Protein AF-A0A7S0BYP2-F1 (afdb_monomer)

Foldseek 3Di:
DPPPQQFAEAQFDDFFDWDFPPDPVSCVVLVNDPPQFAIATQGGQCVFQVPLDDHSKGFQDKPNFGAGSRQWGDPDDPDIDHVVVVRRPDDQQRFIKTWIDDPNDIDIQVDPVRHGTGGGHFDFLAAEDDPAFFDFWWFFFQFWIKGFHHPVNLPDPLQDPVLNVVSVLLRVAGQDADPDPVPVDDDPDPPPPSDHCHLANTWMFGADGHDDPLCPPPDDGNWTWQAKPPHGDRDPVSVVVVLVVLLVVQVVLVVVLDDDDDDDDDDDDDDDDDDDDDDDDDPPPPPPPVDRDFRKMWTDTDPDDIRIDGSVSSVVS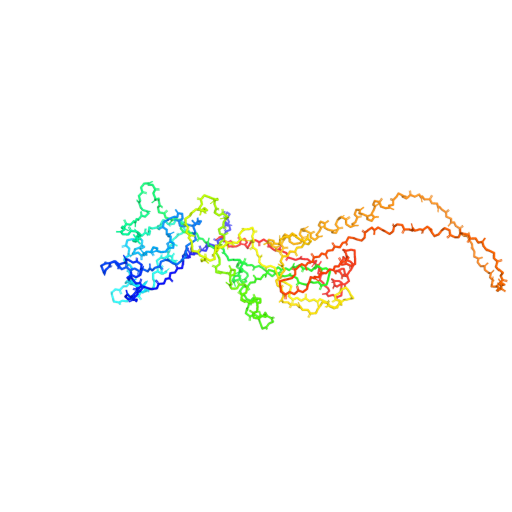LVVVCVVVVPPDSIDGDDRNRSHD

Radius of gyration: 30.42 Å; Cα contacts (8 Å, |Δi|>4): 555; chains: 1; bounding box: 78×58×98 Å

Sequence (341 aa):
EEVGSCTYTLSPSIPYRWHSLENTSLRMAHNVPKGVHGILIVDAASAIVKGALQKGDVLTKIDGTQLADDGQLTLRGQELIQHNYLLRGKQLNEPTVFSVYRDGKHLSNDGPNDPPCVLKDLPYICPRWADVDHQPDYLILGALVLVPMSLNLMSSKHAGKRLVATCKDWCLKWQEEESDETTKNDSNDNSSKKLGWGDKEELVVLTDIFAHELSFSYSRPWRRVVSYNGTSIRSLCHLKDMWLQSCKKSDHDTNAASPATPTTTKIETSQTCTNILDDNNTKTQLKEEQQPIPSFARIELEHDDDIIFEVSRAVAAQRDIMETHQIAKPWRICGKNPKYK

pLDDT: mean 82.29, std 21.87, range [24.8, 98.56]

Structure (mmCIF, N/CA/C/O backbone):
data_AF-A0A7S0BYP2-F1
#
_entry.id   AF-A0A7S0BYP2-F1
#
loop_
_atom_site.group_PDB
_atom_site.id
_atom_site.type_symbol
_atom_site.label_atom_id
_atom_site.label_alt_id
_atom_site.label_comp_id
_atom_site.label_asym_id
_atom_site.label_entity_id
_atom_site.label_seq_id
_atom_site.pdbx_PDB_ins_code
_atom_site.Cartn_x
_atom_site.Cartn_y
_atom_site.Cartn_z
_atom_site.occupancy
_atom_site.B_iso_or_equiv
_atom_site.auth_seq_id
_atom_site.auth_comp_id
_atom_site.auth_asym_id
_atom_site.auth_atom_id
_atom_site.pdbx_PDB_model_num
ATOM 1 N N . GLU A 1 1 ? 23.598 30.282 15.527 1.00 37.81 1 GLU A N 1
ATOM 2 C CA . GLU A 1 1 ? 22.499 29.317 15.705 1.00 37.81 1 GLU A CA 1
ATOM 3 C C . GLU A 1 1 ? 22.362 28.553 14.404 1.00 37.81 1 GLU A C 1
ATOM 5 O O . GLU A 1 1 ? 22.048 29.159 13.386 1.00 37.81 1 GLU A O 1
ATOM 10 N N . GLU A 1 2 ? 22.741 27.274 14.388 1.00 40.56 2 GLU A N 1
ATOM 11 C CA . GLU A 1 2 ? 22.422 26.412 13.250 1.00 40.56 2 GLU A CA 1
ATOM 12 C C . GLU A 1 2 ? 20.901 26.372 13.134 1.00 40.56 2 GLU A C 1
ATOM 14 O O . GLU A 1 2 ? 20.214 25.985 14.080 1.00 40.56 2 GLU A O 1
ATOM 19 N N . VAL A 1 3 ? 20.372 26.809 11.992 1.00 48.09 3 VAL A N 1
ATOM 20 C CA . VAL A 1 3 ? 18.980 26.563 11.627 1.00 48.09 3 VAL A CA 1
ATOM 21 C C . VAL A 1 3 ? 18.873 25.053 11.434 1.00 48.09 3 VAL A C 1
ATOM 23 O O . VAL A 1 3 ? 19.076 24.542 10.334 1.00 48.09 3 VAL A O 1
ATOM 26 N N . GLY A 1 4 ? 18.659 24.325 12.534 1.00 50.66 4 GLY A N 1
ATOM 27 C CA . GLY A 1 4 ? 18.386 22.896 12.508 1.00 50.66 4 GLY A CA 1
ATOM 28 C C . GLY A 1 4 ? 17.263 22.679 11.509 1.00 50.66 4 GLY A C 1
ATOM 29 O O . GLY A 1 4 ? 16.254 23.380 11.575 1.00 50.66 4 GLY A O 1
ATOM 30 N N . SER A 1 5 ? 17.466 21.804 10.521 1.00 55.78 5 SER A N 1
ATOM 31 C CA . SER A 1 5 ? 16.499 21.642 9.440 1.00 55.78 5 SER A CA 1
ATOM 32 C C . SER A 1 5 ? 15.129 21.327 10.042 1.00 55.78 5 SER A C 1
ATOM 34 O O . SER A 1 5 ? 14.938 20.248 10.610 1.00 55.78 5 SER A O 1
ATOM 36 N N . CYS A 1 6 ? 14.197 22.277 9.959 1.00 62.97 6 CYS A N 1
ATOM 37 C CA . CYS A 1 6 ? 12.829 22.088 10.416 1.00 62.97 6 CYS A CA 1
ATOM 38 C C . CYS A 1 6 ? 12.194 21.008 9.540 1.00 62.97 6 CYS A C 1
ATOM 40 O O . CYS A 1 6 ? 11.796 21.269 8.406 1.00 62.97 6 CYS A O 1
ATOM 42 N N . THR A 1 7 ? 12.164 19.781 10.050 1.00 75.56 7 THR A N 1
ATOM 43 C CA . THR A 1 7 ? 11.501 18.647 9.411 1.00 75.56 7 THR A CA 1
ATOM 44 C C . THR A 1 7 ? 10.067 18.596 9.907 1.00 75.56 7 THR A C 1
ATOM 46 O O . THR A 1 7 ? 9.808 18.688 11.108 1.00 75.56 7 THR A O 1
ATOM 49 N N . TYR A 1 8 ? 9.118 18.496 8.980 1.00 79.75 8 TYR A N 1
ATOM 50 C CA . TYR A 1 8 ? 7.718 18.327 9.346 1.00 79.75 8 TYR A CA 1
ATOM 51 C C . TYR A 1 8 ? 7.482 16.867 9.729 1.00 79.75 8 TYR A C 1
ATOM 53 O O . TYR A 1 8 ? 7.797 15.971 8.948 1.00 79.75 8 TYR A O 1
ATOM 61 N N . THR A 1 9 ? 6.941 16.640 10.925 1.00 78.50 9 THR A N 1
ATOM 62 C CA . THR A 1 9 ? 6.560 15.302 11.390 1.00 78.50 9 THR A CA 1
ATOM 63 C C . THR A 1 9 ? 5.095 15.053 11.063 1.00 78.50 9 THR A C 1
ATOM 65 O O . THR A 1 9 ? 4.239 15.866 11.421 1.00 78.50 9 THR A O 1
ATOM 68 N N . LEU A 1 10 ? 4.810 13.943 10.386 1.00 77.62 10 LEU A N 1
ATOM 69 C CA . LEU A 1 10 ? 3.442 13.569 10.029 1.00 77.62 10 LEU A CA 1
ATOM 70 C C . LEU A 1 10 ? 2.627 13.154 11.265 1.00 77.62 10 LEU A C 1
ATOM 72 O O . LEU A 1 10 ? 3.143 12.546 12.204 1.00 77.62 10 LEU A O 1
ATOM 76 N N . SER A 1 11 ? 1.328 13.465 11.250 1.00 82.69 11 SER A N 1
ATOM 77 C CA . SER A 1 11 ? 0.387 12.933 12.240 1.00 82.69 11 SER A CA 1
ATOM 78 C C . SER A 1 11 ? 0.315 11.405 12.142 1.00 82.69 11 SER A C 1
ATOM 80 O O . SER A 1 11 ? 0.380 10.867 11.034 1.00 82.69 11 SER A O 1
ATOM 82 N N . PRO A 1 12 ? 0.129 10.696 13.267 1.00 88.12 12 PRO A N 1
ATOM 83 C CA . PRO A 1 12 ? 0.033 9.246 13.249 1.00 88.12 12 PRO A CA 1
ATOM 84 C C . PRO A 1 12 ? -1.157 8.755 12.417 1.00 88.12 12 PRO A C 1
ATOM 86 O O . PRO A 1 12 ? -2.217 9.385 12.346 1.00 88.12 12 PRO A O 1
ATOM 89 N N . SER A 1 13 ? -0.978 7.579 11.821 1.00 88.25 13 SER A N 1
ATOM 90 C CA . SER A 1 13 ? -2.014 6.905 11.046 1.00 88.25 13 SER A CA 1
ATOM 91 C C . SER A 1 13 ? -2.912 6.048 11.945 1.00 88.25 13 SER A C 1
ATOM 93 O O . SER A 1 13 ? -2.496 5.565 12.998 1.00 88.25 13 SER A O 1
ATOM 95 N N . ILE A 1 14 ? -4.162 5.839 11.524 1.00 92.94 14 ILE A N 1
ATOM 96 C CA . ILE A 1 14 ? -5.104 4.952 12.224 1.00 92.94 14 ILE A CA 1
ATOM 97 C C . ILE A 1 14 ? -4.693 3.501 11.930 1.00 92.94 14 ILE A C 1
ATOM 99 O O . ILE A 1 14 ? -4.738 3.099 10.764 1.00 92.94 14 ILE A O 1
ATOM 103 N N . PRO A 1 15 ? -4.311 2.696 12.938 1.00 93.00 15 PRO A N 1
ATOM 104 C CA . PRO A 1 15 ? -3.693 1.395 12.704 1.00 93.00 15 PRO A CA 1
ATOM 105 C C . PRO A 1 15 ? -4.718 0.257 12.636 1.00 93.00 15 PRO A C 1
ATOM 107 O O . PRO A 1 15 ? -4.404 -0.873 12.993 1.00 93.00 15 PRO A O 1
ATOM 110 N N . TYR A 1 16 ? -5.961 0.536 12.246 1.00 94.56 16 TYR A N 1
ATOM 111 C CA . TYR A 1 16 ? -7.013 -0.472 12.155 1.00 94.56 16 TYR A CA 1
ATOM 112 C C . TYR A 1 16 ? -8.119 -0.075 11.179 1.00 94.56 16 TYR A C 1
ATOM 114 O O . TYR A 1 16 ? -8.271 1.084 10.792 1.00 94.56 16 TYR A O 1
ATOM 122 N N . ARG A 1 17 ? -8.916 -1.070 10.793 1.00 94.69 17 ARG A N 1
ATOM 123 C CA . ARG A 1 17 ? -10.203 -0.904 10.119 1.00 94.69 17 ARG A CA 1
ATOM 124 C C . ARG A 1 17 ? -11.299 -1.452 11.004 1.00 94.69 17 ARG A C 1
ATOM 126 O O . ARG A 1 17 ? -11.095 -2.417 11.739 1.00 94.69 17 ARG A O 1
ATOM 133 N N . TRP A 1 18 ? -12.467 -0.847 10.894 1.00 97.25 18 TRP A N 1
ATOM 134 C CA . TRP A 1 18 ? -13.580 -1.139 11.773 1.00 97.25 18 TRP A CA 1
ATOM 135 C C . TRP A 1 18 ? -14.904 -1.167 11.016 1.00 97.25 18 TRP A C 1
ATOM 137 O O . TRP A 1 18 ? -14.998 -0.708 9.875 1.00 97.25 18 TRP A O 1
ATOM 147 N N . HIS A 1 19 ? -15.914 -1.723 11.671 1.00 97.38 19 HIS A N 1
ATOM 148 C CA . HIS A 1 19 ? -17.301 -1.743 11.232 1.00 97.38 19 HIS A CA 1
ATOM 149 C C . HIS A 1 19 ? -18.199 -1.286 12.388 1.00 97.38 19 HIS A C 1
ATOM 151 O O . HIS A 1 19 ? -17.912 -1.593 13.549 1.00 97.38 19 HIS A 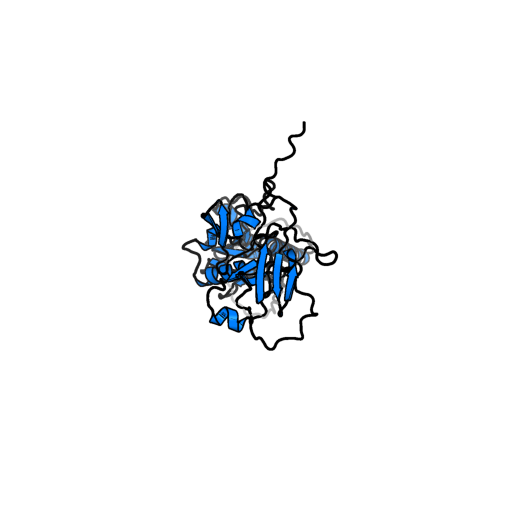O 1
ATOM 157 N N . SER A 1 20 ? -19.282 -0.563 12.091 1.00 97.75 20 SER A N 1
ATOM 158 C CA . SER A 1 20 ? -20.260 -0.196 13.120 1.00 97.75 20 SER A CA 1
ATOM 159 C C . SER A 1 20 ? -20.978 -1.435 13.664 1.00 97.75 20 SER A C 1
ATOM 161 O O . SER A 1 20 ? -21.191 -2.422 12.955 1.00 97.75 20 SER A O 1
ATOM 163 N N . LEU A 1 21 ? -21.362 -1.394 14.934 1.00 97.00 21 LEU A N 1
ATOM 164 C CA . LEU A 1 21 ? -22.075 -2.464 15.630 1.00 97.00 21 LEU A CA 1
ATOM 165 C C . LEU A 1 21 ? -23.535 -2.109 15.929 1.00 97.00 21 LEU A C 1
ATOM 167 O O . LEU A 1 21 ? -24.142 -2.700 16.810 1.00 97.00 21 LEU A O 1
ATOM 171 N N . GLU A 1 22 ? -24.151 -1.201 15.172 1.00 96.12 22 GLU A N 1
ATOM 172 C CA . GLU A 1 22 ? -25.566 -0.830 15.358 1.00 96.12 22 GLU A CA 1
ATOM 173 C C . GLU A 1 22 ? -26.534 -1.977 15.006 1.00 96.12 22 GLU A C 1
ATOM 175 O O . GLU A 1 22 ? -27.657 -2.063 15.510 1.00 96.12 22 GLU A O 1
ATOM 180 N N . ASN A 1 23 ? -26.103 -2.904 14.143 1.00 97.19 23 ASN A N 1
ATOM 181 C CA . ASN A 1 23 ? -26.911 -4.052 13.755 1.00 97.19 23 ASN A CA 1
ATOM 182 C C . ASN A 1 23 ? -26.979 -5.089 14.890 1.00 97.19 23 ASN A C 1
ATOM 184 O O . ASN A 1 23 ? -25.987 -5.722 15.251 1.00 97.19 23 ASN A O 1
ATOM 188 N N . THR A 1 24 ? -28.186 -5.327 15.409 1.00 95.62 24 THR A N 1
ATOM 189 C CA . THR A 1 24 ? -28.407 -6.252 16.532 1.00 95.62 24 THR A CA 1
ATOM 190 C C . THR A 1 24 ? -27.970 -7.688 16.223 1.00 95.62 24 THR A C 1
ATOM 192 O O . THR A 1 24 ? -27.388 -8.342 17.087 1.00 95.62 24 THR A O 1
ATOM 195 N N . SER A 1 25 ? -28.205 -8.180 15.003 1.00 97.00 25 SER A N 1
ATOM 196 C CA . SER A 1 25 ? -27.800 -9.530 14.592 1.00 97.00 25 SER A CA 1
ATOM 197 C C . SER A 1 25 ? -26.281 -9.666 14.497 1.00 97.00 25 SER A C 1
ATOM 199 O O . SER A 1 25 ? -25.744 -10.676 14.943 1.00 97.00 25 SER A O 1
ATOM 201 N N . LEU A 1 26 ? -25.580 -8.643 13.995 1.00 95.44 26 LEU A N 1
ATOM 202 C CA . LEU A 1 26 ? -24.115 -8.609 13.960 1.00 95.44 26 LEU A CA 1
ATOM 203 C C . LEU A 1 26 ? -23.539 -8.668 15.379 1.00 95.44 26 LEU A C 1
ATOM 205 O O . LEU A 1 26 ? -22.665 -9.485 15.656 1.00 95.44 26 LEU A O 1
ATOM 209 N N . ARG A 1 27 ? -24.086 -7.875 16.309 1.00 95.81 27 ARG A N 1
ATOM 210 C CA . ARG A 1 27 ? -23.679 -7.932 17.722 1.00 95.81 27 ARG A CA 1
ATOM 211 C C . ARG A 1 27 ? -23.862 -9.328 18.318 1.00 95.81 27 ARG A C 1
ATOM 213 O O . ARG A 1 27 ? -22.976 -9.810 19.014 1.00 95.81 27 ARG A O 1
ATOM 220 N N . MET A 1 28 ? -25.004 -9.970 18.053 1.00 94.81 28 MET A N 1
ATOM 221 C CA . MET A 1 28 ? -25.276 -11.333 18.525 1.00 94.81 28 MET A CA 1
ATOM 222 C C . MET A 1 28 ? -24.295 -12.345 17.926 1.00 94.81 28 MET A C 1
ATOM 224 O O . MET A 1 28 ? -23.778 -13.177 18.662 1.00 94.81 28 MET A O 1
ATOM 228 N N . ALA A 1 29 ? -23.994 -12.244 16.628 1.00 95.06 29 ALA A N 1
ATOM 229 C CA . ALA A 1 29 ? -23.038 -13.121 15.952 1.00 95.06 29 ALA A CA 1
ATOM 230 C C . ALA A 1 29 ? -21.616 -13.011 16.532 1.00 95.06 29 ALA A C 1
ATOM 232 O O . ALA A 1 29 ? -20.892 -14.001 16.572 1.00 95.06 29 ALA A O 1
ATOM 233 N N . HIS A 1 30 ? -21.243 -11.830 17.032 1.00 93.81 30 HIS A N 1
ATOM 234 C CA . HIS A 1 30 ? -19.975 -11.581 17.724 1.00 93.81 30 HIS A CA 1
ATOM 235 C C . HIS A 1 30 ? -20.063 -11.726 19.257 1.00 93.81 30 HIS A C 1
ATOM 237 O O . HIS A 1 30 ? -19.140 -11.332 19.963 1.00 93.81 30 HIS A O 1
ATOM 243 N N . ASN A 1 31 ? -21.155 -12.289 19.793 1.00 95.31 31 ASN A N 1
ATOM 244 C CA . ASN A 1 31 ? -21.375 -12.500 21.230 1.00 95.31 31 ASN A CA 1
ATOM 245 C C . ASN A 1 31 ? -21.232 -11.228 22.092 1.00 95.31 31 ASN A C 1
ATOM 247 O O . ASN A 1 31 ? -20.803 -11.296 23.242 1.00 95.31 31 ASN A O 1
ATOM 251 N N . VAL A 1 32 ? -21.605 -10.061 21.557 1.00 96.50 32 VAL A N 1
ATOM 252 C CA . VAL A 1 32 ? -21.477 -8.767 22.245 1.00 96.50 32 VAL A CA 1
ATOM 253 C C . VAL A 1 32 ? -22.722 -8.496 23.113 1.00 96.50 32 VAL A C 1
ATOM 255 O O . VAL A 1 32 ? -23.816 -8.266 22.572 1.00 96.50 32 VAL A O 1
ATOM 258 N N . PRO A 1 33 ? -22.616 -8.473 24.459 1.00 95.88 33 PRO A N 1
ATOM 259 C CA . PRO A 1 33 ? -23.756 -8.251 25.353 1.00 95.88 33 PRO A CA 1
ATOM 260 C C . PRO A 1 33 ? -24.366 -6.863 25.168 1.00 95.88 33 PRO A C 1
ATOM 262 O O . PRO A 1 33 ? -23.644 -5.921 24.870 1.00 95.88 33 PRO A O 1
ATOM 265 N N . LYS A 1 34 ? -25.674 -6.685 25.404 1.00 93.56 34 LYS A N 1
ATOM 266 C CA . LYS A 1 34 ? -26.382 -5.400 25.181 1.00 93.56 34 LYS A CA 1
ATOM 267 C C . LYS A 1 34 ? -25.771 -4.178 25.887 1.00 93.56 34 LYS A C 1
ATOM 269 O O . LYS A 1 34 ? -25.971 -3.077 25.405 1.00 93.56 34 LYS A O 1
ATOM 274 N N . GLY A 1 35 ? -25.070 -4.369 27.007 1.00 95.44 35 GLY A N 1
ATOM 275 C CA . GLY A 1 35 ? -24.426 -3.283 27.759 1.00 95.44 35 GLY A CA 1
ATOM 276 C C . GLY A 1 35 ? -23.012 -2.918 27.293 1.00 95.44 35 GLY A C 1
ATOM 277 O O . GLY A 1 35 ? -22.419 -2.000 27.847 1.00 95.44 35 GLY A O 1
ATOM 278 N N . VAL A 1 36 ? -22.454 -3.642 26.319 1.00 97.44 36 VAL A N 1
ATOM 279 C CA . VAL A 1 36 ? -21.138 -3.351 25.737 1.00 97.44 36 VAL A CA 1
ATOM 280 C C . VAL A 1 36 ? -21.342 -2.568 24.446 1.00 97.44 36 VAL A C 1
ATOM 282 O O . VAL A 1 36 ? -21.987 -3.067 23.523 1.00 97.44 36 VAL A O 1
ATOM 285 N N . HIS A 1 37 ? -20.775 -1.366 24.386 1.00 97.75 37 HIS A N 1
ATOM 286 C CA . HIS A 1 37 ? -20.845 -0.493 23.218 1.00 97.75 37 HIS A CA 1
ATOM 287 C C . HIS A 1 37 ? -19.462 -0.206 22.650 1.00 97.75 37 HIS A C 1
ATOM 289 O O . HIS A 1 37 ? -18.480 -0.129 23.399 1.00 97.75 37 HIS A O 1
ATOM 295 N N . GLY A 1 38 ? -19.402 -0.052 21.332 1.00 98.19 38 GLY A N 1
ATOM 296 C CA . GLY A 1 38 ? -18.170 0.231 20.611 1.00 98.19 38 GLY A CA 1
ATOM 297 C C . GLY A 1 38 ? -18.198 -0.266 19.173 1.00 98.19 38 GLY A C 1
ATOM 298 O O . GLY A 1 38 ? -19.231 -0.668 18.650 1.00 98.19 38 GLY A O 1
ATOM 299 N N . ILE A 1 39 ? -17.037 -0.272 18.529 1.00 98.56 39 ILE A N 1
ATOM 300 C CA . ILE A 1 39 ? -16.899 -0.640 17.113 1.00 98.56 39 ILE A CA 1
ATOM 301 C C . ILE A 1 39 ? -16.213 -1.994 16.953 1.00 98.56 39 ILE A C 1
ATOM 303 O O . ILE A 1 39 ? -15.318 -2.332 17.724 1.00 98.56 39 ILE A O 1
ATOM 307 N N . LEU A 1 40 ? -16.597 -2.761 15.934 1.00 98.38 40 LEU A N 1
ATOM 308 C CA . LEU A 1 40 ? -15.968 -4.045 15.626 1.00 98.38 40 LEU A CA 1
ATOM 309 C C . LEU A 1 40 ? -14.665 -3.820 14.863 1.00 98.38 40 LEU A C 1
ATOM 311 O O . LEU A 1 40 ? -14.682 -3.210 13.794 1.00 98.38 40 LEU A O 1
ATOM 315 N N . ILE A 1 41 ? -13.557 -4.363 15.352 1.00 97.88 41 ILE A N 1
ATOM 316 C CA . ILE A 1 41 ? -12.279 -4.367 14.643 1.00 97.88 41 ILE A CA 1
ATOM 317 C C . ILE A 1 41 ? -12.297 -5.457 13.571 1.00 97.88 41 ILE A C 1
ATOM 319 O O . ILE A 1 41 ? -12.471 -6.642 13.849 1.00 97.88 41 ILE A O 1
ATOM 323 N N . VAL A 1 42 ? -12.101 -5.047 12.320 1.00 95.06 42 VAL A N 1
ATOM 324 C CA . VAL A 1 42 ? -12.102 -5.937 11.148 1.00 95.06 42 VAL A CA 1
ATOM 325 C C . VAL A 1 42 ? -10.680 -6.319 10.743 1.00 95.06 42 VAL A C 1
ATOM 327 O O . VAL A 1 42 ? -10.452 -7.408 10.220 1.00 95.06 42 VAL A O 1
ATOM 330 N N . ASP A 1 43 ? -9.730 -5.413 10.956 1.00 91.75 43 ASP A N 1
ATOM 331 C CA . ASP A 1 43 ? -8.326 -5.566 10.578 1.00 91.75 43 ASP A CA 1
ATOM 332 C C . ASP A 1 43 ? -7.480 -4.606 11.431 1.00 91.75 43 ASP A C 1
ATOM 334 O O . ASP A 1 43 ? -7.951 -3.511 11.746 1.00 91.75 43 ASP A O 1
ATOM 338 N N . ALA A 1 44 ? -6.252 -4.971 11.789 1.00 91.56 44 ALA A N 1
ATOM 339 C CA . ALA A 1 44 ? -5.360 -4.140 12.598 1.00 91.56 44 ALA A CA 1
ATOM 340 C C . ALA A 1 44 ? -3.905 -4.297 12.143 1.00 91.56 44 ALA A C 1
ATOM 342 O O . ALA A 1 44 ? -3.479 -5.389 11.793 1.00 91.56 44 ALA A O 1
ATOM 343 N N . ALA A 1 45 ? -3.149 -3.199 12.149 1.00 90.38 45 ALA A N 1
ATOM 344 C CA . ALA A 1 45 ? -1.732 -3.175 11.816 1.00 90.38 45 ALA A CA 1
ATOM 345 C C . ALA A 1 45 ? -0.918 -3.642 13.030 1.00 90.38 45 ALA A C 1
ATOM 347 O O . ALA A 1 45 ? -0.548 -2.841 13.899 1.00 90.38 45 ALA A O 1
ATOM 348 N N . SER A 1 46 ? -0.630 -4.940 13.089 1.00 86.75 46 SER A N 1
ATOM 349 C CA . SER A 1 46 ? -0.028 -5.617 14.245 1.00 86.75 46 SER A CA 1
ATOM 350 C C . SER A 1 46 ? 1.321 -5.017 14.638 1.00 86.75 46 SER A C 1
ATOM 352 O O . SER A 1 46 ? 1.620 -4.902 15.825 1.00 86.75 46 SER A O 1
ATOM 354 N N . ALA A 1 47 ? 2.097 -4.530 13.663 1.00 84.00 47 ALA A N 1
ATOM 355 C CA . ALA A 1 47 ? 3.373 -3.847 13.893 1.00 84.00 47 ALA A CA 1
ATOM 356 C C . ALA A 1 47 ? 3.255 -2.592 14.788 1.00 84.00 47 ALA A C 1
ATOM 358 O O . ALA A 1 47 ? 4.218 -2.214 15.461 1.00 84.00 47 ALA A O 1
ATOM 359 N N . ILE A 1 48 ? 2.082 -1.947 14.809 1.00 88.69 48 ILE A N 1
ATOM 360 C CA . ILE A 1 48 ? 1.810 -0.757 15.626 1.00 88.69 48 ILE A CA 1
ATOM 361 C C . ILE A 1 48 ? 1.103 -1.134 16.922 1.00 88.69 48 ILE A C 1
ATOM 363 O O . ILE A 1 48 ? 1.530 -0.717 17.998 1.00 88.69 48 ILE A O 1
ATOM 367 N N . VAL A 1 49 ? 0.029 -1.921 16.827 1.00 90.12 49 VAL A N 1
ATOM 368 C CA . VAL A 1 49 ? -0.829 -2.210 17.986 1.00 90.12 49 VAL A CA 1
ATOM 369 C C . VAL A 1 49 ? -0.287 -3.331 18.870 1.00 90.12 49 VAL A C 1
ATOM 371 O O . VAL A 1 49 ? -0.727 -3.458 20.004 1.00 90.12 49 VAL A O 1
ATOM 374 N N . LYS A 1 50 ? 0.660 -4.145 18.381 1.00 86.56 50 LYS A N 1
ATOM 375 C CA . LYS A 1 50 ? 1.354 -5.209 19.131 1.00 86.56 50 LYS A CA 1
ATOM 376 C C . LYS A 1 50 ? 0.420 -6.103 19.966 1.00 86.56 50 LYS A C 1
ATOM 378 O O . LYS A 1 50 ? 0.721 -6.431 21.106 1.00 86.56 50 LYS A O 1
ATOM 383 N N . GLY A 1 51 ? -0.733 -6.471 19.404 1.00 86.50 51 GLY A N 1
ATOM 384 C CA . GLY A 1 51 ? -1.735 -7.324 20.058 1.00 86.50 51 GLY A CA 1
ATOM 385 C C . GLY A 1 51 ? -2.796 -6.594 20.895 1.00 86.50 51 GLY A C 1
ATOM 386 O O . GLY A 1 51 ? -3.799 -7.222 21.251 1.00 86.50 51 GLY A O 1
ATOM 387 N N . ALA A 1 52 ? -2.642 -5.285 21.136 1.00 92.88 52 ALA A N 1
ATOM 388 C CA . ALA A 1 52 ? -3.643 -4.467 21.829 1.00 92.88 52 ALA A CA 1
ATOM 389 C C . ALA A 1 52 ? -4.990 -4.434 21.088 1.00 92.88 52 ALA A C 1
ATOM 391 O O . ALA A 1 52 ? -6.037 -4.397 21.726 1.00 92.88 52 ALA A O 1
ATOM 392 N N . LEU A 1 53 ? -4.964 -4.505 19.752 1.00 94.94 53 LEU A N 1
ATOM 393 C CA . LEU A 1 53 ? -6.142 -4.680 18.899 1.00 94.94 53 LEU A CA 1
ATOM 394 C C . LEU A 1 53 ? -5.976 -5.926 18.029 1.00 94.94 53 LEU A C 1
ATOM 396 O O . LEU A 1 53 ? -4.900 -6.159 17.476 1.00 94.94 53 LEU A O 1
ATOM 400 N N . GLN A 1 54 ? -7.050 -6.697 17.888 1.00 93.31 54 GLN A N 1
ATOM 401 C CA . GLN A 1 54 ? -7.134 -7.895 17.058 1.00 93.31 54 GLN A CA 1
ATOM 402 C C . GLN A 1 54 ? -8.462 -7.920 16.292 1.00 93.31 54 GLN A C 1
ATOM 404 O O . GLN A 1 54 ? -9.459 -7.327 16.709 1.00 93.31 54 GLN A O 1
ATOM 409 N N . LYS A 1 55 ? -8.484 -8.608 15.145 1.00 93.81 55 LYS A N 1
ATOM 410 C CA . LYS A 1 55 ? -9.720 -8.842 14.386 1.00 93.81 55 LYS A CA 1
ATOM 411 C C . LYS A 1 55 ? -10.744 -9.546 15.282 1.00 93.81 55 LYS A C 1
ATOM 413 O O . LYS A 1 55 ? -10.432 -10.561 15.892 1.00 93.81 55 LYS A O 1
ATOM 418 N N . GLY A 1 56 ? -11.972 -9.037 15.298 1.00 95.69 56 GLY A N 1
ATOM 419 C CA . GLY A 1 56 ? -13.067 -9.559 16.116 1.00 95.69 56 GLY A CA 1
ATOM 420 C C . GLY A 1 56 ? -13.255 -8.837 17.450 1.00 95.69 56 GLY A C 1
ATOM 421 O O . GLY A 1 56 ? -14.321 -8.977 18.045 1.00 95.69 56 GLY A O 1
ATOM 422 N N . ASP A 1 57 ? -12.287 -8.028 17.887 1.00 97.69 57 ASP A N 1
ATOM 423 C CA . ASP A 1 57 ? -12.442 -7.196 19.079 1.00 97.69 57 ASP A CA 1
ATOM 424 C C . ASP A 1 57 ? -13.569 -6.186 18.920 1.00 97.69 57 ASP A C 1
ATOM 426 O O . ASP A 1 57 ? -13.752 -5.603 17.850 1.00 97.69 57 ASP A O 1
ATOM 430 N N . VAL A 1 58 ? -14.247 -5.876 20.023 1.00 98.44 58 VAL A N 1
ATOM 431 C CA . VAL A 1 58 ? -15.049 -4.654 20.110 1.00 98.44 58 VAL A CA 1
ATOM 432 C C . VAL A 1 58 ? -14.223 -3.581 20.797 1.00 98.44 58 VAL A C 1
ATOM 434 O O . VAL A 1 58 ? -13.988 -3.661 22.000 1.00 98.44 58 VAL A O 1
ATOM 437 N N . LEU A 1 59 ? -13.789 -2.562 20.059 1.00 98.56 59 LEU A N 1
ATOM 438 C CA . LEU A 1 59 ? -13.116 -1.404 20.633 1.00 98.56 59 LEU A CA 1
ATOM 439 C C . LEU A 1 59 ? -14.138 -0.520 21.347 1.00 98.56 59 LEU A C 1
ATOM 441 O O . LEU A 1 59 ? -14.978 0.119 20.716 1.00 98.56 59 LEU A O 1
ATOM 445 N N . THR A 1 60 ? -14.050 -0.503 22.675 1.00 98.38 60 THR A N 1
ATOM 446 C CA . THR A 1 60 ? -15.007 0.178 23.557 1.00 98.38 60 THR A CA 1
ATOM 447 C C . THR A 1 60 ? -14.527 1.564 23.972 1.00 98.38 60 THR A C 1
ATOM 449 O O . THR A 1 60 ? -15.344 2.474 24.102 1.00 98.38 60 THR A O 1
ATOM 452 N N . LYS A 1 61 ? -13.214 1.750 24.174 1.00 98.38 61 LYS A N 1
ATOM 453 C CA . LYS A 1 61 ? -12.637 3.035 24.589 1.00 98.38 61 LYS A CA 1
ATOM 454 C C . LYS A 1 61 ? -11.296 3.317 23.934 1.00 98.38 61 LYS A C 1
ATOM 456 O O . LYS A 1 61 ? -10.514 2.397 23.698 1.00 98.38 61 LYS A O 1
ATOM 461 N N . ILE A 1 62 ? -11.019 4.602 23.738 1.00 97.81 62 ILE A N 1
ATOM 462 C CA . ILE A 1 62 ? -9.700 5.132 23.380 1.00 97.81 62 ILE A CA 1
ATOM 463 C C . ILE A 1 62 ? -9.337 6.180 24.432 1.00 97.81 62 ILE A C 1
ATOM 465 O O . ILE A 1 62 ? -10.100 7.122 24.643 1.00 97.81 62 ILE A O 1
ATOM 469 N N . ASP A 1 63 ? -8.217 5.989 25.129 1.00 96.50 63 ASP A N 1
ATOM 470 C CA . ASP A 1 63 ? -7.745 6.851 26.224 1.00 96.50 63 ASP A CA 1
ATOM 471 C C . ASP A 1 63 ? -8.838 7.151 27.263 1.00 96.50 63 ASP A C 1
ATOM 473 O O . ASP A 1 63 ? -9.067 8.288 27.673 1.00 96.50 63 ASP A O 1
ATOM 477 N N . GLY A 1 64 ? -9.594 6.114 27.635 1.00 96.19 64 GLY A N 1
ATOM 478 C CA . GLY A 1 64 ? -10.712 6.213 28.577 1.00 96.19 64 GLY A CA 1
ATOM 479 C C . GLY A 1 64 ? -12.002 6.821 28.007 1.00 96.19 64 GLY A C 1
ATOM 480 O O . GLY A 1 64 ? -13.047 6.706 28.651 1.00 96.19 64 GLY A O 1
ATOM 481 N N . THR A 1 65 ? -11.978 7.391 26.800 1.00 97.44 65 THR A N 1
ATOM 482 C CA . THR A 1 65 ? -13.164 7.949 26.132 1.00 97.44 65 THR A CA 1
ATOM 483 C C . THR A 1 65 ? -14.003 6.833 25.522 1.00 97.44 65 THR A C 1
ATOM 485 O O . THR A 1 65 ? -13.519 6.081 24.678 1.00 97.44 65 THR A O 1
ATOM 488 N N . GLN A 1 66 ? -15.263 6.726 25.950 1.00 97.75 66 GLN A N 1
ATOM 489 C CA . GLN A 1 66 ? -16.205 5.710 25.476 1.00 97.75 66 GLN A CA 1
ATOM 490 C C . GLN A 1 66 ? -16.626 5.956 24.025 1.00 97.75 66 GLN A C 1
ATOM 492 O O . GLN A 1 66 ? -16.962 7.080 23.653 1.00 97.75 66 GLN A O 1
ATOM 497 N N . LEU A 1 67 ? -16.652 4.881 23.239 1.00 98.12 67 LEU A N 1
ATOM 498 C CA . LEU A 1 67 ? -17.167 4.870 21.876 1.00 98.12 67 LEU A CA 1
ATOM 499 C C . LEU A 1 67 ? -18.614 4.367 21.845 1.00 98.12 67 LEU A C 1
ATOM 501 O O . LEU A 1 67 ? -18.969 3.431 22.570 1.00 98.12 67 LEU A O 1
ATOM 505 N N . ALA A 1 68 ? -19.428 4.978 20.986 1.00 98.00 68 ALA A N 1
ATOM 506 C CA . ALA A 1 68 ? -20.731 4.455 20.588 1.00 98.00 68 ALA A CA 1
ATOM 507 C C . ALA A 1 68 ? -20.597 3.362 19.508 1.00 98.00 68 ALA A C 1
ATOM 509 O O . ALA A 1 68 ? -19.522 3.155 18.939 1.00 98.00 68 ALA A O 1
ATOM 510 N N . ASP A 1 69 ? -21.705 2.680 19.204 1.00 98.12 69 ASP A N 1
ATOM 511 C CA . ASP A 1 69 ? -21.734 1.558 18.252 1.00 98.12 69 ASP A CA 1
ATOM 512 C C . ASP A 1 69 ? -21.458 1.978 16.794 1.00 98.12 69 ASP A C 1
ATOM 514 O O . ASP A 1 69 ? -21.035 1.164 15.974 1.00 98.12 69 ASP A O 1
ATOM 518 N N . ASP A 1 70 ? -21.637 3.255 16.466 1.00 97.69 70 ASP A N 1
ATOM 519 C CA . ASP A 1 70 ? -21.297 3.863 15.175 1.00 97.69 70 ASP A CA 1
ATOM 520 C C . ASP A 1 70 ? -19.918 4.556 15.178 1.00 97.69 70 ASP A C 1
ATOM 522 O O . ASP A 1 70 ? -19.534 5.211 14.206 1.00 97.69 70 ASP A O 1
ATOM 526 N N . GLY A 1 71 ? -19.170 4.430 16.280 1.00 97.62 71 GLY A N 1
ATOM 527 C CA . GLY A 1 71 ? -17.857 5.037 16.459 1.00 97.62 71 GLY A CA 1
ATOM 528 C C . GLY A 1 71 ? -17.879 6.528 16.794 1.00 97.62 71 GLY A C 1
ATOM 529 O O . GLY A 1 71 ? -16.813 7.152 16.771 1.00 97.62 71 GLY A O 1
ATOM 530 N N . GLN A 1 72 ? -19.039 7.119 17.091 1.00 98.12 72 GLN A N 1
ATOM 531 C CA . GLN A 1 72 ? -19.112 8.501 17.558 1.00 98.12 72 GLN A CA 1
ATOM 532 C C . GLN A 1 72 ? -18.777 8.634 19.046 1.00 98.12 72 GLN A C 1
ATOM 534 O O . GLN A 1 72 ? -18.931 7.706 19.843 1.00 98.12 72 GLN A O 1
ATOM 539 N N . LEU A 1 73 ? -18.323 9.830 19.411 1.00 96.62 73 LEU A N 1
ATOM 540 C CA . LEU A 1 73 ? -18.113 10.284 20.783 1.00 96.62 73 LEU A CA 1
ATOM 541 C C . LEU A 1 73 ? -18.472 11.765 20.908 1.00 96.62 73 LEU A C 1
ATOM 543 O O . LEU A 1 73 ? -18.515 12.490 19.912 1.00 96.62 73 LEU A O 1
ATOM 547 N N . THR A 1 74 ? -18.701 12.231 22.132 1.00 96.25 74 THR A N 1
ATOM 548 C CA . THR A 1 74 ? -19.008 13.641 22.398 1.00 96.25 74 THR A CA 1
ATOM 549 C C . THR A 1 74 ? -17.762 14.507 22.260 1.00 96.25 74 THR A C 1
ATOM 551 O O . THR A 1 74 ? -16.810 14.350 23.020 1.00 96.25 74 THR A O 1
ATOM 554 N N . LEU A 1 75 ? -17.783 15.461 21.326 1.00 94.12 75 LEU A N 1
ATOM 555 C CA . LEU A 1 75 ? -16.741 16.478 21.193 1.00 94.12 75 LEU A CA 1
ATOM 556 C C . LEU A 1 75 ? -16.917 17.575 22.252 1.00 94.12 75 LEU A C 1
ATOM 558 O O . LEU A 1 75 ? -15.984 17.901 22.981 1.00 94.12 75 LEU A O 1
ATOM 562 N N . ARG A 1 76 ? -18.123 18.155 22.325 1.00 94.25 76 ARG A N 1
ATOM 563 C CA . ARG A 1 76 ? -18.513 19.185 23.303 1.00 94.25 76 ARG A CA 1
ATOM 564 C C . ARG A 1 76 ? -20.033 19.305 23.388 1.00 94.25 76 ARG A C 1
ATOM 566 O O . ARG A 1 76 ? -20.708 19.314 22.365 1.00 94.25 76 ARG A O 1
ATOM 573 N N . GLY A 1 77 ? -20.584 19.461 24.592 1.00 94.44 77 GLY A N 1
ATOM 574 C CA . GLY A 1 77 ? -22.035 19.596 24.778 1.00 94.44 77 GLY A CA 1
ATOM 575 C C . GLY A 1 77 ? -22.807 18.432 24.143 1.00 94.44 77 GLY A C 1
ATOM 576 O O . GLY A 1 77 ? -22.683 17.300 24.597 1.00 94.44 77 GLY A O 1
ATOM 577 N N . GLN A 1 78 ? -23.586 18.723 23.096 1.00 94.62 78 GLN A N 1
ATOM 578 C CA . GLN A 1 78 ? -24.338 17.738 22.301 1.00 94.62 78 GLN A CA 1
ATOM 579 C C . GLN A 1 78 ? -23.703 17.443 20.926 1.00 94.62 78 GLN A C 1
ATOM 581 O O . GLN A 1 78 ? -24.265 16.684 20.142 1.00 94.62 78 GLN A O 1
ATOM 586 N N . GLU A 1 79 ? -22.561 18.055 20.602 1.00 97.19 79 GLU A N 1
ATOM 587 C CA . GLU A 1 79 ? -21.859 17.838 19.336 1.00 97.19 79 GLU A CA 1
ATOM 588 C C . GLU A 1 79 ? -21.085 16.516 19.381 1.00 97.19 79 GLU A C 1
ATOM 590 O O . GLU A 1 79 ? -20.276 16.290 20.287 1.00 97.19 79 GLU A O 1
ATOM 595 N N . LEU A 1 80 ? -21.330 15.658 18.390 1.00 97.38 80 LEU A N 1
ATOM 596 C CA . LEU A 1 80 ? -20.672 14.365 18.227 1.00 97.38 80 LEU A CA 1
ATOM 597 C C . LEU A 1 80 ? -19.622 14.426 17.114 1.00 97.38 80 LEU A C 1
ATOM 599 O O . LEU A 1 80 ? -19.776 15.147 16.128 1.00 97.38 80 LEU A O 1
ATOM 603 N N . ILE A 1 81 ? -18.557 13.644 17.262 1.00 97.62 81 ILE A N 1
ATOM 604 C CA . ILE A 1 81 ? -17.493 13.499 16.267 1.00 97.62 81 ILE A CA 1
ATOM 605 C C . ILE A 1 81 ? -17.065 12.036 16.155 1.00 97.62 81 ILE A C 1
ATOM 607 O O . ILE A 1 81 ? -17.194 11.254 17.093 1.00 97.62 81 ILE A O 1
ATOM 611 N N . GLN A 1 82 ? -16.529 11.663 14.996 1.00 97.75 82 GLN A N 1
ATOM 612 C CA . GLN A 1 82 ? -15.958 10.338 14.769 1.00 97.75 82 GLN A CA 1
ATOM 613 C C . GLN A 1 82 ? -14.664 10.139 15.572 1.00 97.75 82 GLN A C 1
ATOM 615 O O . GLN A 1 82 ? -13.769 10.988 15.535 1.00 97.75 82 GLN A O 1
ATOM 620 N N . HIS A 1 83 ? -14.529 8.986 16.233 1.00 97.00 83 HIS A N 1
ATOM 621 C CA . HIS A 1 83 ? -13.407 8.637 17.120 1.00 97.00 83 HIS A CA 1
ATOM 622 C C . HIS A 1 83 ? -12.013 8.773 16.503 1.00 97.00 83 HIS A C 1
ATOM 624 O O . HIS A 1 83 ? -11.047 9.022 17.222 1.00 97.00 83 HIS A O 1
ATOM 630 N N . ASN A 1 84 ? -11.901 8.680 15.174 1.00 95.12 84 ASN A N 1
ATOM 631 C CA . ASN A 1 84 ? -10.674 8.964 14.425 1.00 95.12 84 ASN A CA 1
ATOM 632 C C . ASN A 1 84 ? -10.034 10.309 14.813 1.00 95.12 84 ASN A C 1
ATOM 634 O O . ASN A 1 84 ? -8.820 10.468 14.689 1.00 95.12 84 ASN A O 1
ATOM 638 N N . TYR A 1 85 ? -10.839 11.269 15.275 1.00 94.31 85 TYR A N 1
ATOM 639 C CA . TYR A 1 85 ? -10.377 12.542 15.818 1.00 94.31 85 TYR A CA 1
ATOM 640 C C . TYR A 1 85 ? -9.385 12.373 16.980 1.00 94.31 85 TYR A C 1
ATOM 642 O O . TYR A 1 85 ? -8.362 13.055 16.985 1.00 94.31 85 TYR A O 1
ATOM 650 N N . LEU A 1 86 ? -9.632 11.435 17.905 1.00 94.88 86 LEU A N 1
ATOM 651 C CA . LEU A 1 86 ? -8.750 11.193 19.054 1.00 94.88 86 LEU A CA 1
ATOM 652 C C . LEU A 1 86 ? -7.346 10.805 18.600 1.00 94.88 86 LEU A C 1
ATOM 654 O O . LEU A 1 86 ? -6.366 11.333 19.109 1.00 94.88 86 LEU A O 1
ATOM 658 N N . LEU A 1 87 ? -7.254 9.928 17.597 1.00 93.75 87 LEU A N 1
ATOM 659 C CA . LEU A 1 87 ? -5.974 9.436 17.092 1.00 93.75 87 LEU A CA 1
ATOM 660 C C . LEU A 1 87 ? -5.244 10.491 16.254 1.00 93.75 87 LEU A C 1
ATOM 662 O O . LEU A 1 87 ? -4.032 10.628 16.361 1.00 93.75 87 LEU A O 1
ATOM 666 N N . ARG A 1 88 ? -5.972 11.273 15.446 1.00 88.81 88 ARG A N 1
ATOM 667 C CA . ARG A 1 88 ? -5.378 12.345 14.624 1.00 88.81 88 ARG A CA 1
ATOM 668 C C . ARG A 1 88 ? -4.851 13.519 15.449 1.00 88.81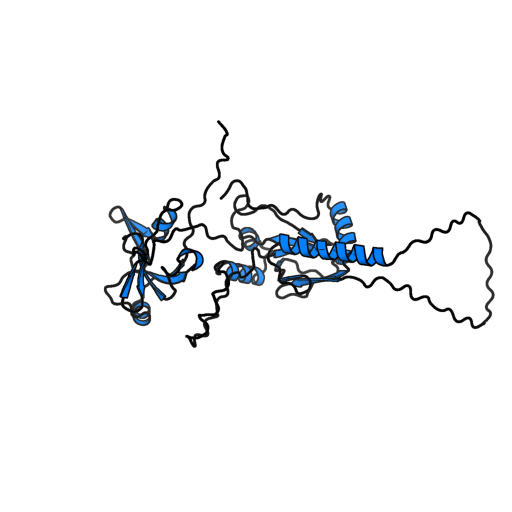 88 ARG A C 1
ATOM 670 O O . ARG A 1 88 ? -3.970 14.226 14.972 1.00 88.81 88 ARG A O 1
ATOM 677 N N . GLY A 1 89 ? -5.402 13.741 16.642 1.00 86.50 89 GLY A N 1
ATOM 678 C CA . GLY A 1 89 ? -4.960 14.787 17.566 1.00 86.50 89 GLY A CA 1
ATOM 679 C C . GLY A 1 89 ? -3.724 14.424 18.395 1.00 86.50 89 GLY A C 1
ATOM 680 O O . GLY A 1 89 ? -3.185 15.304 19.067 1.00 86.50 89 GLY A O 1
ATOM 681 N N . LYS A 1 90 ? -3.277 13.161 18.353 1.00 90.19 90 LYS A N 1
ATOM 682 C CA . LYS A 1 90 ? -2.143 12.672 19.143 1.00 90.19 90 LYS A CA 1
ATOM 683 C C . LYS A 1 90 ? -0.841 13.368 18.769 1.00 90.19 90 LYS A C 1
ATOM 685 O O . LYS A 1 90 ? -0.518 13.531 17.590 1.00 90.19 90 LYS A O 1
ATOM 690 N N . GLN A 1 91 ? -0.068 13.718 19.792 1.00 86.38 91 GLN A N 1
ATOM 691 C CA . GLN A 1 91 ? 1.303 14.181 19.623 1.00 86.38 91 GLN A CA 1
ATOM 692 C C . GLN A 1 91 ? 2.242 13.014 19.298 1.00 86.38 91 GLN A C 1
ATOM 694 O O . GLN A 1 91 ? 1.948 11.842 19.551 1.00 86.38 91 GLN A O 1
ATOM 699 N N . LEU A 1 92 ? 3.412 13.340 18.747 1.00 83.25 92 LEU A N 1
ATOM 700 C CA . LEU A 1 92 ? 4.450 12.345 18.501 1.00 83.25 92 LEU A CA 1
ATOM 701 C C . LEU A 1 92 ? 4.844 11.655 19.815 1.00 83.25 92 LEU A C 1
ATOM 703 O O . LEU A 1 92 ? 5.088 12.316 20.822 1.00 83.25 92 LEU A O 1
ATOM 707 N N . ASN A 1 93 ? 4.968 10.329 19.774 1.00 87.38 93 ASN A N 1
ATOM 708 C CA . ASN A 1 93 ? 5.311 9.479 20.919 1.00 87.38 93 ASN A CA 1
ATOM 709 C C . ASN A 1 93 ? 4.285 9.474 22.060 1.00 87.38 93 ASN A C 1
ATOM 711 O O . ASN A 1 93 ? 4.563 8.913 23.120 1.00 87.38 93 ASN A O 1
ATOM 715 N N . GLU A 1 94 ? 3.106 10.061 21.860 1.00 92.19 94 GLU A N 1
ATOM 716 C CA . GLU A 1 94 ? 2.055 10.020 22.864 1.00 92.19 94 GLU A CA 1
ATOM 717 C C . GLU A 1 94 ? 1.490 8.590 22.982 1.00 92.19 94 GLU A C 1
ATOM 719 O O . GLU A 1 94 ? 1.079 8.000 21.973 1.00 92.19 94 GLU A O 1
ATOM 724 N N . PRO A 1 95 ? 1.465 8.004 24.195 1.00 94.00 95 PRO A N 1
ATOM 725 C CA . PRO A 1 95 ? 0.870 6.695 24.409 1.00 94.00 95 PRO A CA 1
ATOM 726 C C . PRO A 1 95 ? -0.639 6.728 24.143 1.00 94.00 95 PRO A C 1
ATOM 728 O O . PRO A 1 95 ? -1.326 7.715 24.417 1.00 94.00 95 PRO A O 1
ATOM 731 N N . THR A 1 96 ? -1.156 5.629 23.605 1.00 95.75 96 THR A N 1
ATOM 732 C CA . THR A 1 96 ? -2.575 5.424 23.310 1.00 95.75 96 THR A CA 1
ATOM 733 C C . THR A 1 96 ? -3.049 4.135 23.965 1.00 95.75 96 THR A C 1
ATOM 735 O O . THR A 1 96 ? -2.506 3.053 23.707 1.00 95.75 96 THR A O 1
ATOM 738 N N . VAL A 1 97 ? -4.070 4.262 24.807 1.00 97.19 97 VAL A N 1
ATOM 739 C CA . VAL A 1 97 ? -4.722 3.140 25.479 1.00 97.19 97 VAL A CA 1
ATOM 740 C C . VAL A 1 97 ? -5.988 2.766 24.717 1.00 97.19 97 VAL A C 1
ATOM 742 O O . VAL A 1 97 ? -6.882 3.586 24.517 1.00 97.19 97 VAL A O 1
ATOM 745 N N . PHE A 1 98 ? -6.078 1.510 24.309 1.00 97.94 98 PHE A N 1
ATOM 746 C CA . PHE A 1 98 ? -7.252 0.886 23.728 1.00 97.94 98 PHE A CA 1
ATOM 747 C C . PHE A 1 98 ? -7.872 -0.059 24.753 1.00 97.94 98 PHE A C 1
ATOM 749 O O . PHE A 1 98 ? -7.202 -0.955 25.263 1.00 97.94 98 PHE A O 1
ATOM 756 N N . SER A 1 99 ? -9.168 0.103 25.020 1.00 98.06 99 SER A N 1
ATOM 757 C CA . SER A 1 99 ? -9.928 -0.861 25.819 1.00 98.06 99 SER A CA 1
ATOM 758 C C . SER A 1 99 ? -10.894 -1.626 24.930 1.00 98.06 99 SER A C 1
ATOM 760 O O . SER A 1 99 ? -11.763 -1.032 24.281 1.00 98.06 99 SER A O 1
ATOM 762 N N . VAL A 1 100 ? -10.783 -2.949 24.929 1.00 98.00 100 VAL A N 1
ATOM 763 C CA . VAL A 1 100 ? -11.552 -3.837 24.055 1.00 98.00 100 VAL A CA 1
ATOM 764 C C . VAL A 1 100 ? -12.408 -4.817 24.848 1.00 98.00 100 VAL A C 1
ATOM 766 O O . VAL A 1 100 ? -12.123 -5.129 26.003 1.00 98.00 100 VAL A O 1
ATOM 769 N N . TYR A 1 101 ? -13.461 -5.321 24.215 1.00 98.19 101 TYR A N 1
ATOM 770 C CA . TYR A 1 101 ? -14.149 -6.534 24.633 1.00 98.19 101 TYR A CA 1
ATOM 771 C C . TYR A 1 101 ? -13.748 -7.674 23.695 1.00 98.19 101 TYR A C 1
ATOM 773 O O . TYR A 1 101 ? -13.988 -7.592 22.489 1.00 98.19 101 TYR A O 1
ATOM 781 N N . ARG A 1 102 ? -13.125 -8.712 24.258 1.00 96.50 102 ARG A N 1
ATOM 782 C CA . ARG A 1 102 ? -12.597 -9.886 23.552 1.00 96.50 102 ARG A CA 1
ATOM 783 C C . ARG A 1 102 ? -12.947 -11.134 24.353 1.00 96.50 102 ARG A C 1
ATOM 785 O O . ARG A 1 102 ? -12.755 -11.155 25.568 1.00 96.50 102 ARG A O 1
ATOM 792 N N . ASP A 1 103 ? -13.491 -12.152 23.691 1.00 94.25 103 ASP A N 1
ATOM 793 C CA . ASP A 1 103 ? -13.797 -13.464 24.287 1.00 94.25 103 ASP A CA 1
ATOM 794 C C . ASP A 1 103 ? -14.533 -13.395 25.635 1.00 94.25 103 ASP A C 1
ATOM 796 O O . ASP A 1 103 ? -14.203 -14.080 26.607 1.00 94.25 103 ASP A O 1
ATOM 800 N N . GLY A 1 104 ? -15.532 -12.517 25.726 1.00 94.44 104 GLY A N 1
ATOM 801 C CA . GLY A 1 104 ? -16.338 -12.378 26.935 1.00 94.44 104 GLY A CA 1
ATOM 802 C C . GLY A 1 104 ? -15.780 -11.421 27.994 1.00 94.44 104 GLY A C 1
ATOM 803 O O . GLY A 1 104 ? -16.451 -11.194 29.003 1.00 94.44 104 GLY A O 1
ATOM 804 N N . LYS A 1 105 ? -14.576 -10.865 27.805 1.00 95.94 105 LYS A N 1
ATOM 805 C CA . LYS A 1 105 ? -13.837 -10.101 28.822 1.00 95.94 105 LYS A CA 1
ATOM 806 C C . LYS A 1 105 ? -13.477 -8.699 28.342 1.00 95.94 105 LYS A C 1
ATOM 808 O O . LYS A 1 105 ? -13.193 -8.485 27.168 1.00 95.94 105 LYS A O 1
ATOM 813 N N . HIS A 1 106 ? -13.434 -7.756 29.281 1.00 96.31 106 HIS A N 1
ATOM 814 C CA . HIS A 1 106 ? -12.857 -6.434 29.046 1.00 96.31 106 HIS A CA 1
ATOM 815 C C . HIS A 1 106 ? -11.342 -6.483 29.249 1.00 96.31 106 HIS A C 1
ATOM 817 O O . HIS A 1 106 ? -10.879 -6.916 30.303 1.00 96.31 106 HIS A O 1
ATOM 823 N N . LEU A 1 107 ? -10.598 -6.032 28.243 1.00 95.88 107 LEU A N 1
ATOM 824 C CA . LEU A 1 107 ? -9.140 -5.948 28.232 1.00 95.88 107 LEU A CA 1
ATOM 825 C C . LEU A 1 107 ? -8.712 -4.507 27.938 1.00 95.88 107 LEU A C 1
ATOM 827 O O . LEU A 1 107 ? -9.460 -3.741 27.328 1.00 95.88 107 LEU A O 1
ATOM 831 N N . SER A 1 108 ? -7.510 -4.140 28.368 1.00 95.19 108 SER A N 1
ATOM 832 C CA . SER A 1 108 ? -6.923 -2.819 28.150 1.00 95.19 108 SER A CA 1
ATOM 833 C C . SER A 1 108 ? -5.398 -2.929 28.156 1.00 95.19 108 SER A C 1
ATOM 835 O O . SER A 1 108 ? -4.851 -3.753 28.887 1.00 95.19 108 SER A O 1
ATOM 837 N N . ASN A 1 109 ? -4.718 -2.128 27.335 1.00 94.06 109 ASN A N 1
ATOM 838 C CA . ASN A 1 109 ? -3.251 -2.076 27.238 1.00 94.06 109 ASN A CA 1
ATOM 839 C C . ASN A 1 109 ? -2.649 -0.952 28.107 1.00 94.06 109 ASN A C 1
ATOM 841 O O . ASN A 1 109 ? -1.859 -0.129 27.648 1.00 94.06 109 ASN A O 1
ATOM 845 N N . ASP A 1 110 ? -3.052 -0.890 29.370 1.00 89.50 110 ASP A N 1
ATOM 846 C CA . ASP A 1 110 ? -2.515 0.015 30.394 1.00 89.50 110 ASP A CA 1
ATOM 847 C C . ASP A 1 110 ? -1.856 -0.742 31.563 1.00 89.50 110 ASP A C 1
ATOM 849 O O . ASP A 1 110 ? -1.509 -0.155 32.590 1.00 89.50 110 ASP A O 1
ATOM 853 N N . GLY A 1 111 ? -1.666 -2.055 31.404 1.00 83.19 111 GLY A N 1
ATOM 854 C CA . GLY A 1 111 ? -1.063 -2.928 32.403 1.00 83.19 111 GLY A CA 1
ATOM 855 C C . GLY A 1 111 ? 0.469 -3.007 32.310 1.00 83.19 111 GLY A C 1
ATOM 856 O O . GLY A 1 111 ? 1.057 -2.667 31.285 1.00 83.19 111 GLY A O 1
ATOM 857 N N . PRO A 1 112 ? 1.149 -3.540 33.344 1.00 78.19 112 PRO A N 1
ATOM 858 C CA . PRO A 1 112 ? 2.609 -3.694 33.348 1.00 78.19 112 PRO A CA 1
ATOM 859 C C . PRO A 1 112 ? 3.154 -4.578 32.216 1.00 78.19 112 PRO A C 1
ATOM 861 O O . PRO A 1 112 ? 4.284 -4.386 31.777 1.00 78.19 112 PRO A O 1
ATOM 864 N N . ASN A 1 113 ? 2.352 -5.547 31.763 1.00 79.25 113 ASN A N 1
ATOM 865 C CA . ASN A 1 113 ? 2.720 -6.503 30.716 1.00 79.25 113 ASN A CA 1
ATOM 866 C C . ASN A 1 113 ? 2.210 -6.100 29.323 1.00 79.25 113 ASN A C 1
ATOM 868 O O . ASN A 1 113 ? 2.675 -6.654 28.334 1.00 79.25 113 ASN A O 1
ATOM 872 N N . ASP A 1 114 ? 1.302 -5.124 29.253 1.00 81.88 114 ASP A N 1
ATOM 873 C CA . ASP A 1 114 ? 0.645 -4.668 28.029 1.00 81.88 114 ASP A CA 1
ATOM 874 C C . ASP A 1 114 ? 0.749 -3.140 27.971 1.00 81.88 114 ASP A C 1
ATOM 876 O O . ASP A 1 114 ? -0.207 -2.450 28.323 1.00 81.88 114 ASP A O 1
ATOM 880 N N . PRO A 1 115 ? 1.919 -2.581 27.614 1.00 85.31 115 PRO A N 1
ATOM 881 C CA . PRO A 1 115 ? 2.115 -1.141 27.639 1.00 85.31 115 PRO A CA 1
ATOM 882 C C . PRO A 1 115 ? 1.274 -0.430 26.561 1.00 85.31 115 PRO A C 1
ATOM 884 O O . PRO A 1 115 ? 1.029 -0.997 25.487 1.00 85.31 115 PRO A O 1
ATOM 887 N N . PRO A 1 116 ? 0.910 0.846 26.790 1.00 91.94 116 PRO A N 1
ATOM 888 C CA . PRO A 1 116 ? 0.186 1.646 25.812 1.00 91.94 116 PRO A CA 1
ATOM 889 C C . PRO A 1 116 ? 0.890 1.713 24.455 1.00 91.94 116 PRO A C 1
ATOM 891 O O . PRO A 1 116 ? 2.121 1.771 24.357 1.00 91.94 116 PRO A O 1
ATOM 894 N N . CYS A 1 117 ? 0.102 1.759 23.384 1.00 91.75 117 CYS A N 1
ATOM 895 C CA . CYS A 1 117 ? 0.624 1.805 22.026 1.00 91.75 117 CYS A CA 1
ATOM 896 C C . CYS A 1 117 ? 1.109 3.213 21.691 1.00 91.75 117 CYS A C 1
ATOM 898 O O . CYS A 1 117 ? 0.374 4.182 21.851 1.00 91.75 117 CYS A O 1
ATOM 900 N N . VAL A 1 118 ? 2.310 3.327 21.133 1.00 92.19 118 VAL A N 1
ATOM 901 C CA . VAL A 1 118 ? 2.752 4.569 20.496 1.00 92.19 118 VAL A CA 1
ATOM 902 C C . VAL A 1 118 ? 2.399 4.496 19.021 1.00 92.19 118 VAL A C 1
ATOM 904 O O . VAL A 1 118 ? 2.957 3.677 18.283 1.00 92.19 118 VAL A O 1
ATOM 907 N N . LEU A 1 119 ? 1.464 5.344 18.596 1.00 91.69 119 LEU A N 1
ATOM 908 C CA . LEU A 1 119 ? 1.079 5.419 17.195 1.00 91.69 119 LEU A CA 1
ATOM 909 C C . LEU A 1 119 ? 2.217 5.991 16.350 1.00 91.69 119 LEU A C 1
ATOM 911 O O . LEU A 1 119 ? 2.967 6.866 16.784 1.00 91.69 119 LEU A O 1
ATOM 915 N N . LYS A 1 120 ? 2.332 5.485 15.125 1.00 87.44 120 LYS A N 1
ATOM 916 C CA . LYS A 1 120 ? 3.324 5.926 14.144 1.00 87.44 120 LYS A CA 1
ATOM 917 C C . LYS A 1 120 ? 2.634 6.237 12.830 1.00 87.44 120 LYS A C 1
ATOM 919 O O . LYS A 1 120 ? 1.469 5.883 12.624 1.00 87.44 120 LYS A O 1
ATOM 924 N N . ASP A 1 121 ? 3.372 6.878 11.937 1.00 84.81 121 ASP A N 1
ATOM 925 C CA . ASP A 1 121 ? 2.965 6.885 10.546 1.00 84.81 121 ASP A CA 1
ATOM 926 C C . ASP A 1 121 ? 3.005 5.458 9.974 1.00 84.81 121 ASP A C 1
ATOM 928 O O . ASP A 1 121 ? 3.874 4.650 10.321 1.00 84.81 121 ASP A O 1
ATOM 932 N N . LEU A 1 122 ? 2.027 5.152 9.128 1.00 84.31 122 LEU A N 1
ATOM 933 C CA . LEU A 1 122 ? 1.942 3.905 8.387 1.00 84.31 122 LEU A CA 1
ATOM 934 C C . LEU A 1 122 ? 2.168 4.267 6.922 1.00 84.31 122 LEU A C 1
ATOM 936 O O . LEU A 1 122 ? 1.300 4.921 6.337 1.00 84.31 122 LEU A O 1
ATOM 940 N N . PRO A 1 123 ? 3.305 3.868 6.326 1.00 79.69 123 PRO A N 1
ATOM 941 C CA . PRO A 1 123 ? 3.563 4.184 4.933 1.00 79.69 123 PRO A CA 1
ATOM 942 C C . PRO A 1 123 ? 2.491 3.548 4.042 1.00 79.69 123 PRO A C 1
ATOM 944 O O . PRO A 1 123 ? 1.800 2.605 4.438 1.00 79.69 123 PRO A O 1
ATOM 947 N N . TYR A 1 124 ? 2.378 4.048 2.812 1.00 85.25 124 TYR A N 1
ATOM 948 C CA . TYR A 1 124 ? 1.492 3.511 1.779 1.00 85.25 124 TYR A CA 1
ATOM 949 C C . TYR A 1 124 ? 2.326 2.918 0.641 1.00 85.25 124 TYR A C 1
ATOM 951 O O . TYR A 1 124 ? 3.228 3.579 0.139 1.00 85.25 124 TYR A O 1
ATOM 959 N N . ILE A 1 125 ? 1.973 1.714 0.176 1.00 91.94 125 ILE A N 1
ATOM 960 C CA . ILE A 1 125 ? 2.623 1.053 -0.975 1.00 91.94 125 ILE A CA 1
ATOM 961 C C . ILE A 1 125 ? 2.469 1.869 -2.266 1.00 91.94 125 ILE A C 1
ATOM 963 O O . ILE A 1 125 ? 3.284 1.783 -3.180 1.00 91.94 125 ILE A O 1
ATOM 967 N N . CYS A 1 126 ? 1.403 2.671 -2.331 1.00 93.00 126 CYS A N 1
ATOM 968 C CA . CYS A 1 126 ? 1.206 3.696 -3.341 1.00 93.00 126 CYS A CA 1
ATOM 969 C C . CYS A 1 126 ? 1.188 5.061 -2.642 1.00 93.00 126 CYS A C 1
ATOM 971 O O . CYS A 1 126 ? 0.186 5.373 -1.988 1.00 93.00 126 CYS A O 1
ATOM 973 N N . PRO A 1 127 ? 2.249 5.879 -2.768 1.00 90.56 127 PRO A N 1
ATOM 974 C CA . PRO A 1 127 ? 2.307 7.198 -2.151 1.00 90.56 127 PRO A CA 1
ATOM 975 C C . PRO A 1 127 ? 1.163 8.095 -2.637 1.00 90.56 127 PRO A C 1
ATOM 977 O O . PRO A 1 127 ? 0.667 7.964 -3.763 1.00 90.56 127 PRO A O 1
ATOM 980 N N . ARG A 1 128 ? 0.722 9.015 -1.778 1.00 87.94 128 ARG A N 1
ATOM 981 C CA . ARG A 1 128 ? -0.484 9.822 -1.982 1.00 87.94 128 ARG A CA 1
ATOM 982 C C . ARG A 1 128 ? -0.175 11.213 -2.506 1.00 87.94 128 ARG A C 1
ATOM 984 O O . ARG A 1 128 ? -0.813 11.657 -3.458 1.00 87.94 128 ARG A O 1
ATOM 991 N N . TRP A 1 129 ? 0.774 11.900 -1.888 1.00 87.00 129 TRP A N 1
ATOM 992 C CA . TRP A 1 129 ? 1.058 13.304 -2.150 1.00 87.00 129 TRP A CA 1
ATOM 993 C C . TRP A 1 129 ? 2.374 13.464 -2.908 1.00 87.00 129 TRP A C 1
ATOM 995 O O . TRP A 1 129 ? 3.432 13.014 -2.465 1.00 87.00 129 TRP A O 1
ATOM 1005 N N . ALA A 1 130 ? 2.301 14.111 -4.072 1.00 86.25 130 ALA A N 1
ATOM 1006 C CA . ALA A 1 130 ? 3.487 14.553 -4.796 1.00 86.25 130 ALA A CA 1
ATOM 1007 C C . ALA A 1 130 ? 4.220 15.623 -3.975 1.00 86.25 130 ALA A C 1
ATOM 1009 O O . ALA A 1 130 ? 3.585 16.394 -3.258 1.00 86.25 130 ALA A O 1
ATOM 1010 N N . ASP A 1 131 ? 5.548 15.635 -4.053 1.00 83.81 131 ASP A N 1
ATOM 1011 C CA . ASP A 1 131 ? 6.436 16.538 -3.309 1.00 83.81 131 ASP A CA 1
ATOM 1012 C C . ASP A 1 131 ? 6.398 16.410 -1.780 1.00 83.81 131 ASP A C 1
ATOM 1014 O O . ASP A 1 131 ? 7.093 17.153 -1.089 1.00 83.81 131 ASP A O 1
ATOM 1018 N N . VAL A 1 132 ? 5.666 15.430 -1.249 1.00 84.19 132 VAL A N 1
ATOM 1019 C CA . VAL A 1 132 ? 5.670 15.053 0.170 1.00 84.19 132 VAL A CA 1
ATOM 1020 C C . VAL A 1 132 ? 6.118 13.603 0.282 1.00 84.19 132 VAL A C 1
ATOM 1022 O O . VAL A 1 132 ? 7.244 13.349 0.704 1.00 84.19 132 VAL A O 1
ATOM 1025 N N . ASP A 1 133 ? 5.295 12.676 -0.213 1.00 84.00 133 ASP A N 1
ATOM 1026 C CA . ASP A 1 133 ? 5.555 11.238 -0.120 1.00 84.00 133 ASP A CA 1
ATOM 1027 C C . ASP A 1 133 ? 6.553 10.768 -1.182 1.00 84.00 133 ASP A C 1
ATOM 1029 O O . ASP A 1 133 ? 7.340 9.857 -0.941 1.00 84.00 133 ASP A O 1
ATOM 1033 N N . HIS A 1 134 ? 6.503 11.371 -2.375 1.00 84.69 134 HIS A N 1
ATOM 1034 C CA . HIS A 1 134 ? 7.319 10.964 -3.517 1.00 84.69 134 HIS A CA 1
ATOM 1035 C C . HIS A 1 134 ? 7.676 12.133 -4.438 1.00 84.69 134 HIS A C 1
ATOM 1037 O O . HIS A 1 134 ? 7.013 13.173 -4.469 1.00 84.69 134 HIS A O 1
ATOM 1043 N N . GLN A 1 135 ? 8.740 11.927 -5.206 1.00 85.69 135 GLN A N 1
ATOM 1044 C CA . GLN A 1 135 ? 9.180 12.765 -6.320 1.00 85.69 135 GLN A CA 1
ATOM 1045 C C . GLN A 1 135 ? 8.842 12.059 -7.647 1.00 85.69 135 GLN A C 1
ATOM 1047 O O . GLN A 1 135 ? 8.473 10.881 -7.625 1.00 85.69 135 GLN A O 1
ATOM 1052 N N . PRO A 1 136 ? 8.910 12.745 -8.805 1.00 84.88 136 PRO A N 1
ATOM 1053 C CA . PRO A 1 136 ? 8.629 12.120 -10.096 1.00 84.88 136 PRO A CA 1
ATOM 1054 C C . PRO A 1 136 ? 9.789 11.203 -10.506 1.00 84.88 136 PRO A C 1
ATOM 1056 O O . PRO A 1 136 ? 10.666 11.578 -11.293 1.00 84.88 136 PRO A O 1
ATOM 1059 N N . ASP A 1 137 ? 9.777 10.010 -9.925 1.00 93.62 137 ASP A N 1
ATOM 1060 C CA . ASP A 1 137 ? 10.757 8.969 -10.161 1.00 93.62 137 ASP A CA 1
ATOM 1061 C C . ASP A 1 137 ? 10.413 8.170 -11.414 1.00 93.62 137 ASP A C 1
ATOM 1063 O O . ASP A 1 137 ? 9.253 7.844 -11.677 1.00 93.62 137 ASP A O 1
ATOM 1067 N N . TYR A 1 138 ? 11.439 7.858 -12.197 1.00 96.62 138 TYR A N 1
ATOM 1068 C CA . TYR A 1 138 ? 11.306 7.078 -13.416 1.00 96.62 138 TYR A CA 1
ATOM 1069 C C . TYR A 1 138 ? 12.577 6.288 -13.728 1.00 96.62 138 TYR A C 1
ATOM 1071 O O . TYR A 1 138 ? 13.691 6.654 -13.335 1.00 96.62 138 TYR A O 1
ATOM 1079 N N . LEU A 1 139 ? 12.395 5.224 -14.500 1.00 98.00 139 LEU A N 1
ATOM 1080 C CA . LEU A 1 139 ? 13.437 4.419 -15.122 1.00 98.00 139 LEU A CA 1
ATOM 1081 C C . LEU A 1 139 ? 13.073 4.205 -16.593 1.00 98.00 139 LEU A C 1
ATOM 1083 O O . LEU A 1 139 ? 11.966 3.771 -16.904 1.00 98.00 139 LEU A O 1
ATOM 1087 N N . ILE A 1 140 ? 14.019 4.482 -17.481 1.00 97.88 140 ILE A N 1
ATOM 1088 C CA . ILE A 1 140 ? 13.967 4.134 -18.897 1.00 97.88 140 ILE A CA 1
ATOM 1089 C C . ILE A 1 140 ? 14.853 2.910 -19.090 1.00 97.88 140 ILE A C 1
ATOM 1091 O O . ILE A 1 140 ? 16.065 2.984 -18.887 1.00 97.88 140 ILE A O 1
ATOM 1095 N N . LEU A 1 141 ? 14.239 1.787 -19.454 1.00 96.00 141 LEU A N 1
ATOM 1096 C CA . LEU A 1 141 ? 14.919 0.524 -19.739 1.00 96.00 141 LEU A CA 1
ATOM 1097 C C . LEU A 1 141 ? 14.697 0.191 -21.210 1.00 96.00 141 LEU A C 1
ATOM 1099 O O . LEU A 1 141 ? 13.588 -0.172 -21.607 1.00 96.00 141 LEU A O 1
ATOM 1103 N N . GLY A 1 142 ? 15.737 0.343 -22.031 1.00 95.69 142 GLY A N 1
ATOM 1104 C CA . GLY A 1 142 ? 15.581 0.275 -23.482 1.00 95.69 142 GLY A CA 1
ATOM 1105 C C . GLY A 1 142 ? 14.569 1.310 -23.957 1.00 95.69 142 GLY A C 1
ATOM 1106 O O . GLY A 1 142 ? 14.819 2.507 -23.855 1.00 95.69 142 GLY A O 1
ATOM 1107 N N . ALA A 1 143 ? 13.411 0.837 -24.418 1.00 96.00 143 ALA A N 1
ATOM 1108 C CA . ALA A 1 143 ? 12.297 1.674 -24.854 1.00 96.00 143 ALA A CA 1
ATOM 1109 C C . ALA A 1 143 ? 11.145 1.804 -23.845 1.00 96.00 143 ALA A C 1
ATOM 1111 O O . ALA A 1 143 ? 10.128 2.420 -24.149 1.00 96.00 143 ALA A O 1
ATOM 1112 N N . LEU A 1 144 ? 11.274 1.222 -22.654 1.00 97.88 144 LEU A N 1
ATOM 1113 C CA . LEU A 1 144 ? 10.207 1.160 -21.658 1.00 97.88 144 LEU A CA 1
ATOM 1114 C C . LEU A 1 144 ? 10.321 2.291 -20.638 1.00 97.88 144 LEU A C 1
ATOM 1116 O O . LEU A 1 144 ? 11.398 2.490 -20.079 1.00 97.88 144 LEU A O 1
ATOM 1120 N N . VAL A 1 145 ? 9.208 2.962 -20.331 1.00 97.75 145 VAL A N 1
ATOM 1121 C CA . VAL A 1 145 ? 9.117 3.972 -19.266 1.00 97.75 145 VAL A CA 1
ATOM 1122 C C . VAL A 1 145 ? 8.424 3.376 -18.047 1.00 97.75 145 VAL A C 1
ATOM 1124 O O . VAL A 1 145 ? 7.244 3.026 -18.082 1.00 97.75 145 VAL A O 1
ATOM 1127 N N . LEU A 1 146 ? 9.169 3.267 -16.953 1.00 98.19 146 LEU A N 1
ATOM 1128 C CA . LEU A 1 146 ? 8.755 2.629 -15.710 1.00 98.19 146 LEU A CA 1
ATOM 1129 C C . LEU A 1 146 ? 8.715 3.666 -14.591 1.00 98.19 146 LEU A C 1
ATOM 1131 O O . LEU A 1 146 ? 9.666 4.428 -14.423 1.00 98.19 146 LEU A O 1
ATOM 1135 N N . VAL A 1 147 ? 7.642 3.674 -13.803 1.00 96.88 147 VAL A N 1
ATOM 1136 C CA . VAL A 1 147 ? 7.470 4.590 -12.662 1.00 96.88 147 VAL A CA 1
ATOM 1137 C C . VAL A 1 147 ? 6.897 3.849 -11.449 1.00 96.88 147 VAL A C 1
ATOM 1139 O O . VAL A 1 147 ? 6.212 2.834 -11.629 1.00 96.88 147 VAL A O 1
ATOM 1142 N N . PRO A 1 148 ? 7.120 4.330 -10.213 1.00 95.94 148 PRO A N 1
ATOM 1143 C CA . PRO A 1 148 ? 6.415 3.823 -9.045 1.00 95.94 148 PRO A CA 1
ATOM 1144 C C . PRO A 1 148 ? 4.950 4.275 -9.101 1.00 95.94 148 PRO A C 1
ATOM 1146 O O . PRO A 1 148 ? 4.637 5.420 -9.431 1.00 95.94 148 PRO A O 1
ATOM 1149 N N . MET A 1 149 ? 4.028 3.378 -8.779 1.00 95.38 149 MET A N 1
ATOM 1150 C CA . MET A 1 149 ? 2.600 3.663 -8.775 1.00 95.38 149 MET A CA 1
ATOM 1151 C C . MET A 1 149 ? 2.226 4.538 -7.582 1.00 95.38 149 MET A C 1
ATOM 1153 O O . MET A 1 149 ? 2.481 4.170 -6.441 1.00 95.38 149 MET A O 1
ATOM 1157 N N . SER A 1 150 ? 1.528 5.643 -7.832 1.00 94.00 150 SER A N 1
ATOM 1158 C CA . SER A 1 150 ? 0.992 6.544 -6.805 1.00 94.00 150 SER A CA 1
ATOM 1159 C C . SER A 1 150 ? -0.537 6.618 -6.861 1.00 94.00 150 SER A C 1
ATOM 1161 O O . SER A 1 150 ? -1.159 6.235 -7.860 1.00 94.00 150 SER A O 1
ATOM 1163 N N . LEU A 1 151 ? -1.177 7.153 -5.812 1.00 92.25 151 LEU A N 1
ATOM 1164 C CA . LEU A 1 151 ? -2.632 7.377 -5.825 1.00 92.25 151 LEU A CA 1
ATOM 1165 C C . LEU A 1 151 ? -3.058 8.327 -6.964 1.00 92.25 151 LEU A C 1
ATOM 1167 O O . LEU A 1 151 ? -4.145 8.181 -7.529 1.00 92.25 151 LEU A O 1
ATOM 1171 N N . ASN A 1 152 ? -2.184 9.266 -7.341 1.00 90.88 152 ASN A N 1
ATOM 1172 C CA . ASN A 1 152 ? -2.412 10.164 -8.472 1.00 90.88 152 ASN A CA 1
ATOM 1173 C C . ASN A 1 152 ? -2.437 9.395 -9.801 1.00 90.88 152 ASN A C 1
ATOM 1175 O O . ASN A 1 152 ? -3.347 9.595 -10.605 1.00 90.88 152 ASN A O 1
ATOM 1179 N N . LEU A 1 153 ? -1.495 8.467 -10.012 1.00 92.81 153 LEU A N 1
ATOM 1180 C CA . LEU A 1 153 ? -1.465 7.631 -11.217 1.00 92.81 153 LEU A CA 1
ATOM 1181 C C . LEU A 1 153 ? -2.664 6.682 -11.302 1.00 92.81 153 LEU A C 1
ATOM 1183 O O . LEU A 1 153 ? -3.183 6.470 -12.396 1.00 92.81 153 LEU A O 1
ATOM 1187 N N . MET A 1 154 ? -3.174 6.184 -10.171 1.00 92.12 154 MET A N 1
ATOM 1188 C CA . MET A 1 154 ? -4.422 5.406 -10.147 1.00 92.12 154 MET A CA 1
ATOM 1189 C C . MET A 1 154 ? -5.641 6.183 -10.655 1.00 92.12 154 MET A C 1
ATOM 1191 O O . MET A 1 154 ? -6.585 5.574 -11.154 1.00 92.12 154 MET A O 1
ATOM 1195 N N . SER A 1 155 ? -5.630 7.510 -10.526 1.00 89.81 155 SER A N 1
ATOM 1196 C CA . SER A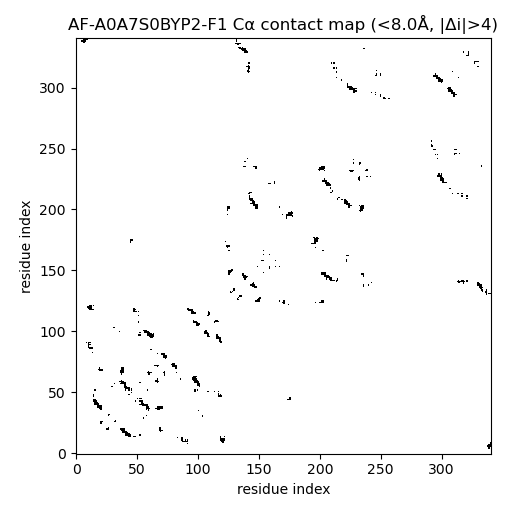 1 155 ? -6.716 8.382 -10.990 1.00 89.81 155 SER A CA 1
ATOM 1197 C C . SER A 1 155 ? -6.574 8.772 -12.470 1.00 89.81 155 SER A C 1
ATOM 1199 O O . SER A 1 155 ? -7.448 9.437 -13.024 1.00 89.81 155 SER A O 1
ATOM 1201 N N . SER A 1 156 ? -5.484 8.363 -13.130 1.00 92.19 156 SER A N 1
ATOM 1202 C CA . SER A 1 156 ? -5.259 8.594 -14.558 1.00 92.19 156 SER A CA 1
ATOM 1203 C C . SER A 1 156 ? -6.286 7.845 -15.405 1.00 92.19 156 SER A C 1
ATOM 1205 O O . SER A 1 156 ? -6.526 6.657 -15.206 1.00 92.19 156 SER A O 1
ATOM 1207 N N . LYS A 1 157 ? -6.808 8.501 -16.448 1.00 92.44 157 LYS A N 1
ATOM 1208 C CA . LYS A 1 157 ? -7.687 7.867 -17.450 1.00 92.44 157 LYS A CA 1
ATOM 1209 C C . LYS A 1 157 ? -7.038 6.681 -18.179 1.00 92.44 157 LYS A C 1
ATOM 1211 O O . LYS A 1 157 ? -7.744 5.854 -18.744 1.00 92.44 157 LYS A O 1
ATOM 1216 N N . HIS A 1 158 ? -5.707 6.630 -18.197 1.00 92.75 158 HIS A N 1
ATOM 1217 C CA . HIS A 1 158 ? -4.942 5.569 -18.846 1.00 92.75 158 HIS A CA 1
ATOM 1218 C C . HIS A 1 158 ? -4.798 4.326 -17.955 1.00 92.75 158 HIS A C 1
ATOM 1220 O O . HIS A 1 158 ? -4.562 3.231 -18.463 1.00 92.75 158 HIS A O 1
ATOM 1226 N N . ALA A 1 159 ? -4.970 4.467 -16.634 1.00 92.56 159 ALA A N 1
ATOM 1227 C CA . ALA A 1 159 ? -4.902 3.346 -15.712 1.00 92.56 159 ALA A CA 1
ATOM 1228 C C . ALA A 1 159 ? -6.128 2.442 -15.909 1.00 92.56 159 ALA A C 1
ATOM 1230 O O . ALA A 1 159 ? -7.259 2.779 -15.554 1.00 92.56 159 ALA A O 1
ATOM 1231 N N . GLY A 1 160 ? -5.905 1.272 -16.506 1.00 91.69 160 GLY A N 1
ATOM 1232 C CA . GLY A 1 160 ? -6.967 0.302 -16.752 1.00 91.69 160 GLY A CA 1
ATOM 1233 C C . GLY A 1 160 ? -7.610 -0.197 -15.454 1.00 91.69 160 GLY A C 1
ATOM 1234 O O . GLY A 1 160 ? -6.953 -0.315 -14.420 1.00 91.69 160 GLY A O 1
ATOM 1235 N N . LYS A 1 161 ? -8.895 -0.575 -15.517 1.00 93.38 161 LYS A N 1
ATOM 1236 C CA . LYS A 1 161 ? -9.670 -1.041 -14.348 1.00 93.38 161 LYS A CA 1
ATOM 1237 C C . LYS A 1 161 ? -8.986 -2.175 -13.574 1.00 93.38 161 LYS A C 1
ATOM 1239 O O . LYS A 1 161 ? -9.063 -2.187 -12.352 1.00 93.38 161 LYS A O 1
ATOM 1244 N N . ARG A 1 162 ? -8.321 -3.102 -14.277 1.00 92.44 162 ARG A N 1
ATOM 1245 C CA . ARG A 1 162 ? -7.580 -4.218 -13.661 1.00 92.44 162 ARG A CA 1
ATOM 1246 C C . ARG A 1 162 ? -6.400 -3.723 -12.829 1.00 92.44 162 ARG A C 1
ATOM 1248 O O . ARG A 1 162 ? -6.325 -4.054 -11.657 1.00 92.44 162 ARG A O 1
ATOM 1255 N N . LEU A 1 163 ? -5.551 -2.869 -13.406 1.00 94.56 163 LEU A N 1
ATOM 1256 C CA . LEU A 1 163 ? -4.419 -2.270 -12.698 1.00 94.56 163 LEU A CA 1
ATOM 1257 C C . LEU A 1 163 ? -4.892 -1.490 -11.463 1.00 94.56 163 LEU A C 1
ATOM 1259 O O . LEU A 1 163 ? -4.360 -1.674 -10.375 1.00 94.56 163 LEU A O 1
ATOM 1263 N N . VAL A 1 164 ? -5.933 -0.663 -11.615 1.00 95.44 164 VAL A N 1
ATOM 1264 C CA . VAL A 1 164 ? -6.504 0.107 -10.499 1.00 95.44 164 VAL A CA 1
ATOM 1265 C C . VAL A 1 164 ? -7.053 -0.807 -9.403 1.00 95.44 164 VAL A C 1
ATOM 1267 O O . VAL A 1 164 ? -6.848 -0.518 -8.227 1.00 95.44 164 VAL A O 1
ATOM 1270 N N . ALA A 1 165 ? -7.742 -1.895 -9.761 1.00 93.88 165 ALA A N 1
ATOM 1271 C CA . ALA A 1 165 ? -8.238 -2.871 -8.792 1.00 93.88 165 ALA A CA 1
ATOM 1272 C C . ALA A 1 165 ? -7.080 -3.511 -8.015 1.00 93.88 165 ALA A C 1
ATOM 1274 O O . ALA A 1 165 ? -7.077 -3.441 -6.789 1.00 93.88 165 ALA A O 1
ATOM 1275 N N . THR A 1 166 ? -6.048 -3.999 -8.714 1.00 92.81 166 THR A N 1
ATOM 1276 C CA . THR A 1 166 ? -4.857 -4.558 -8.066 1.00 92.81 166 THR A CA 1
ATOM 1277 C C . THR A 1 166 ? -4.221 -3.555 -7.107 1.00 92.81 166 THR A C 1
ATOM 1279 O O . THR A 1 166 ? -3.963 -3.879 -5.951 1.00 92.81 166 THR A O 1
ATOM 1282 N N . CYS A 1 167 ? -3.982 -2.317 -7.542 1.00 92.94 167 CYS A N 1
ATOM 1283 C CA . CYS A 1 167 ? -3.356 -1.307 -6.690 1.00 92.94 167 CYS A CA 1
ATOM 1284 C C . CYS A 1 167 ? -4.208 -0.973 -5.457 1.00 92.94 167 CYS A C 1
ATOM 1286 O O . CYS A 1 167 ? -3.661 -0.849 -4.363 1.00 92.94 167 CYS A O 1
ATOM 1288 N N . LYS A 1 168 ? -5.540 -0.907 -5.593 1.00 92.69 168 LYS A N 1
ATOM 1289 C CA . LYS A 1 168 ? -6.447 -0.743 -4.446 1.00 92.69 168 LYS A CA 1
ATOM 1290 C C . LYS A 1 168 ? -6.346 -1.908 -3.466 1.00 92.69 168 LYS A C 1
ATOM 1292 O O . LYS A 1 168 ? -6.277 -1.663 -2.264 1.00 92.69 168 LYS A O 1
ATOM 1297 N N . ASP A 1 169 ? -6.280 -3.141 -3.959 1.00 91.38 169 ASP A N 1
ATOM 1298 C CA . ASP A 1 169 ? -6.122 -4.324 -3.109 1.00 91.38 169 ASP A CA 1
ATOM 1299 C C . ASP A 1 169 ? -4.801 -4.283 -2.331 1.00 91.38 169 ASP A C 1
ATOM 1301 O O . ASP A 1 169 ? -4.770 -4.606 -1.143 1.00 91.38 169 ASP A O 1
ATOM 1305 N N . TRP A 1 170 ? -3.718 -3.813 -2.958 1.00 91.81 170 TRP A N 1
ATOM 1306 C CA . TRP A 1 170 ? -2.440 -3.577 -2.282 1.00 91.81 170 TRP A CA 1
ATOM 1307 C C . TRP A 1 170 ? -2.521 -2.465 -1.228 1.00 91.81 170 TRP A C 1
ATOM 1309 O O . TRP A 1 170 ? -2.017 -2.650 -0.121 1.00 91.81 170 TRP A O 1
ATOM 1319 N N . CYS A 1 171 ? -3.209 -1.353 -1.507 1.00 90.00 171 CYS A N 1
ATOM 1320 C CA . CYS A 1 171 ? -3.446 -0.291 -0.519 1.00 90.00 171 CYS A CA 1
ATOM 1321 C C . CYS A 1 171 ? -4.284 -0.757 0.686 1.00 90.00 171 CYS A C 1
ATOM 1323 O O . CYS A 1 171 ? -4.248 -0.129 1.744 1.00 90.00 171 CYS A O 1
ATOM 1325 N N . LEU A 1 172 ? -5.041 -1.850 0.548 1.00 87.69 172 LEU A N 1
ATOM 1326 C CA . LEU A 1 172 ? -5.795 -2.471 1.637 1.00 87.69 172 LEU A CA 1
ATOM 1327 C C . LEU A 1 172 ? -4.969 -3.479 2.452 1.00 87.69 172 LEU A C 1
ATOM 1329 O O . LEU A 1 172 ? -5.503 -4.087 3.385 1.00 87.69 172 LEU A O 1
ATOM 1333 N N . L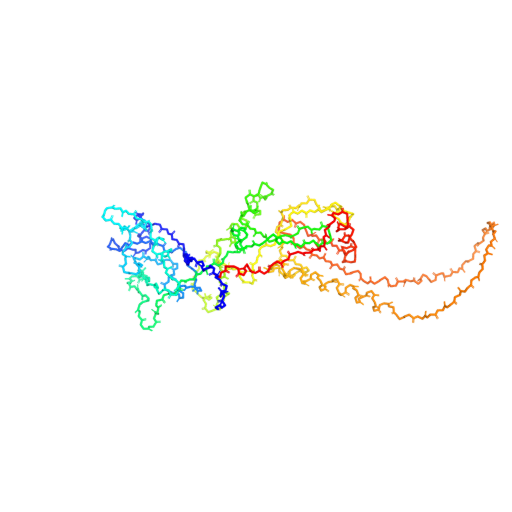YS A 1 173 ? -3.686 -3.680 2.157 1.00 88.12 173 LYS A N 1
ATOM 1334 C CA . LYS A 1 173 ? -2.792 -4.525 2.961 1.00 88.12 173 LYS A CA 1
ATOM 1335 C C . LYS A 1 173 ? -1.952 -3.668 3.901 1.00 88.12 173 LYS A C 1
ATOM 1337 O O . LYS A 1 173 ? -1.574 -2.556 3.542 1.00 88.12 173 LYS A O 1
ATOM 1342 N N . TRP A 1 174 ? -1.655 -4.198 5.081 1.00 86.50 174 TRP A N 1
ATOM 1343 C CA . TRP A 1 174 ? -0.645 -3.625 5.965 1.00 86.50 174 TRP A CA 1
ATOM 1344 C C . TRP A 1 174 ? 0.753 -4.057 5.515 1.00 86.50 174 TRP A C 1
ATOM 1346 O O . TRP A 1 174 ? 0.900 -5.083 4.849 1.00 86.50 174 TRP A O 1
ATOM 1356 N N . GLN A 1 175 ? 1.775 -3.291 5.897 1.00 80.50 175 GLN A N 1
ATOM 1357 C CA . GLN A 1 175 ? 3.166 -3.580 5.537 1.00 80.50 175 GLN A CA 1
ATOM 1358 C C . GLN A 1 175 ? 3.698 -4.892 6.139 1.00 80.50 175 GLN A C 1
ATOM 1360 O O . GLN A 1 175 ? 4.681 -5.394 5.620 1.00 80.50 175 GLN A O 1
ATOM 1365 N N . GLU A 1 176 ? 3.054 -5.426 7.185 1.00 71.44 176 GLU A N 1
ATOM 1366 C CA . GLU A 1 176 ? 3.523 -6.521 8.054 1.00 71.44 176 GLU A CA 1
ATOM 1367 C C . GLU A 1 176 ? 4.580 -7.458 7.442 1.00 71.44 176 GLU A C 1
ATOM 1369 O O . GLU A 1 176 ? 4.354 -8.092 6.405 1.00 71.44 176 GLU A O 1
ATOM 1374 N N . GLU A 1 177 ? 5.714 -7.557 8.147 1.00 51.53 177 GLU A N 1
ATOM 1375 C CA . GLU A 1 177 ? 6.661 -8.660 8.007 1.00 51.53 177 GLU A CA 1
ATOM 1376 C C . GLU A 1 177 ? 5.924 -9.974 8.263 1.00 51.53 177 GLU A C 1
ATOM 1378 O O . GLU A 1 177 ? 4.992 -10.042 9.069 1.00 51.53 177 GLU A O 1
ATOM 1383 N N . GLU A 1 178 ? 6.324 -10.998 7.520 1.00 45.78 178 GLU A N 1
ATOM 1384 C CA . GLU A 1 178 ? 5.814 -12.358 7.613 1.00 45.78 178 GLU A CA 1
ATOM 1385 C C . GLU A 1 178 ? 5.619 -12.750 9.087 1.00 45.78 178 GLU A C 1
ATOM 1387 O O . GLU A 1 178 ? 6.565 -12.747 9.872 1.00 45.78 178 GLU A O 1
ATOM 1392 N N . SER A 1 179 ? 4.371 -13.009 9.494 1.00 43.97 179 SER A N 1
ATOM 1393 C CA . SER A 1 179 ? 4.098 -13.477 10.851 1.00 43.97 179 SER A CA 1
ATOM 1394 C C . SER A 1 179 ? 4.847 -14.785 11.069 1.00 43.97 179 SER A C 1
ATOM 1396 O O . SER A 1 179 ? 4.737 -15.697 10.243 1.00 43.97 179 SER A O 1
ATOM 1398 N N . ASP A 1 180 ? 5.581 -14.857 12.186 1.00 37.84 180 ASP A N 1
ATOM 1399 C CA . ASP A 1 180 ? 6.207 -16.074 12.697 1.00 37.84 180 ASP A CA 1
ATOM 1400 C C . ASP A 1 180 ? 5.298 -17.287 12.445 1.00 37.84 180 ASP A C 1
ATOM 1402 O O . ASP A 1 180 ? 4.090 -17.264 12.719 1.00 37.84 180 ASP A O 1
ATOM 1406 N N . GLU A 1 181 ? 5.891 -18.364 11.927 1.00 40.84 181 GLU A N 1
ATOM 1407 C CA . GLU A 1 181 ? 5.231 -19.605 11.499 1.00 40.84 181 GLU A CA 1
ATOM 1408 C C . GLU A 1 181 ? 4.390 -20.313 12.585 1.00 40.84 181 GLU A C 1
ATOM 1410 O O . GLU A 1 181 ? 3.779 -21.352 12.325 1.00 40.84 181 GLU A O 1
ATOM 1415 N N . THR A 1 182 ? 4.323 -19.769 13.797 1.00 37.56 182 THR A N 1
ATOM 1416 C CA . THR A 1 182 ? 3.696 -20.344 14.987 1.00 37.56 182 THR A CA 1
ATOM 1417 C C . THR A 1 182 ? 2.163 -20.281 14.998 1.00 37.56 182 THR A C 1
ATOM 1419 O O . THR A 1 182 ? 1.547 -20.947 15.823 1.00 37.56 182 THR A O 1
ATOM 1422 N N . THR A 1 183 ? 1.514 -19.556 14.079 1.00 42.56 183 THR A N 1
ATOM 1423 C CA . THR A 1 183 ? 0.034 -19.513 13.954 1.00 42.56 183 THR A CA 1
ATOM 1424 C C . THR A 1 183 ? -0.534 -20.487 12.911 1.00 42.56 183 THR A C 1
ATOM 1426 O O . THR A 1 183 ? -1.667 -20.339 12.460 1.00 42.56 183 THR A O 1
ATOM 1429 N N . LYS A 1 184 ? 0.224 -21.523 12.520 1.00 42.06 184 LYS A N 1
ATOM 1430 C CA . LYS A 1 184 ? -0.195 -22.494 11.490 1.00 42.06 184 LYS A CA 1
ATOM 1431 C C . LYS A 1 184 ? -1.360 -23.426 11.867 1.00 42.06 184 LYS A C 1
ATOM 1433 O O . LYS A 1 184 ? -1.822 -24.126 10.973 1.00 42.06 184 LYS A O 1
ATOM 1438 N N . ASN A 1 185 ? -1.852 -23.456 13.111 1.00 37.88 185 ASN A N 1
ATOM 1439 C CA . ASN A 1 185 ? -2.655 -24.607 13.553 1.00 37.88 185 ASN A CA 1
ATOM 1440 C C . ASN A 1 185 ? -4.133 -24.407 13.896 1.00 37.88 185 ASN A C 1
ATOM 1442 O O . ASN A 1 185 ? -4.806 -25.424 13.989 1.00 37.88 185 ASN A O 1
ATOM 1446 N N . ASP A 1 186 ? -4.692 -23.200 13.994 1.00 41.44 186 ASP A N 1
ATOM 1447 C CA . ASP A 1 186 ? -6.088 -23.077 14.449 1.00 41.44 186 ASP A CA 1
ATOM 1448 C C . ASP A 1 186 ? -6.911 -22.098 13.610 1.00 41.44 186 ASP A C 1
ATOM 1450 O O . ASP A 1 186 ? -7.101 -20.941 13.971 1.00 41.44 186 ASP A O 1
ATOM 1454 N N . SER A 1 187 ? -7.415 -22.565 12.465 1.00 44.59 187 SER A N 1
ATOM 1455 C CA . SER A 1 187 ? -8.816 -22.371 12.045 1.00 44.59 187 SER A CA 1
ATOM 1456 C C . SER A 1 187 ? -9.032 -22.847 10.608 1.00 44.59 187 SER A C 1
ATOM 1458 O O . SER A 1 187 ? -8.311 -22.495 9.683 1.00 44.59 187 SER A O 1
ATOM 1460 N N . ASN A 1 188 ? -10.101 -23.619 10.418 1.00 40.66 188 ASN A N 1
ATOM 1461 C CA . ASN A 1 188 ? -10.649 -24.062 9.131 1.00 40.66 188 ASN A CA 1
ATOM 1462 C C . ASN A 1 188 ? -11.287 -22.898 8.331 1.00 40.66 188 ASN A C 1
ATOM 1464 O O . ASN A 1 188 ? -12.212 -23.103 7.544 1.00 40.66 188 ASN A O 1
ATOM 1468 N N . ASP A 1 189 ? -10.852 -21.661 8.584 1.00 46.75 189 ASP A N 1
ATOM 1469 C CA . ASP A 1 189 ? -11.375 -20.471 7.938 1.00 46.75 189 ASP A CA 1
ATOM 1470 C C . ASP A 1 189 ? -10.572 -20.218 6.659 1.00 46.75 189 ASP A C 1
ATOM 1472 O O . ASP A 1 189 ? -9.460 -19.697 6.679 1.00 46.75 189 ASP A O 1
ATOM 1476 N N . ASN A 1 190 ? -11.162 -20.573 5.518 1.00 37.97 190 ASN A N 1
ATOM 1477 C CA . ASN A 1 190 ? -10.668 -20.221 4.184 1.00 37.97 190 ASN A CA 1
ATOM 1478 C C . ASN A 1 190 ? -10.740 -18.700 3.909 1.00 37.97 190 ASN A C 1
ATOM 1480 O O . ASN A 1 190 ? -10.699 -18.288 2.746 1.00 37.97 190 ASN A O 1
ATOM 1484 N N . SER A 1 191 ? -10.863 -17.843 4.933 1.00 44.94 191 SER A N 1
ATOM 1485 C CA . SER A 1 191 ? -10.696 -16.405 4.765 1.00 44.94 191 SER A CA 1
ATOM 1486 C C . SER A 1 191 ? -9.226 -16.133 4.451 1.00 44.94 191 SER A C 1
ATOM 1488 O O . SER A 1 191 ? -8.343 -16.203 5.298 1.00 44.94 191 SER A O 1
ATOM 1490 N N . SER A 1 192 ? -8.977 -15.928 3.157 1.00 42.94 192 SER A N 1
ATOM 1491 C CA . SER A 1 192 ? -7.695 -15.695 2.502 1.00 42.94 192 SER A CA 1
ATOM 1492 C C . SER A 1 192 ? -6.639 -15.160 3.464 1.00 42.94 192 SER A C 1
ATOM 1494 O O . SER A 1 192 ? -6.746 -14.008 3.885 1.00 42.94 192 SER A O 1
ATOM 1496 N N . LYS A 1 193 ? -5.629 -15.981 3.797 1.00 47.25 193 LYS A N 1
ATOM 1497 C CA . LYS A 1 193 ? -4.443 -15.563 4.559 1.00 47.25 193 LYS A CA 1
ATOM 1498 C C . LYS A 1 193 ? -3.924 -14.277 3.920 1.00 47.25 193 LYS A C 1
ATOM 1500 O O . LYS A 1 193 ? -3.353 -14.303 2.828 1.00 47.25 193 LYS A O 1
ATOM 1505 N N . LYS A 1 194 ? -4.243 -13.135 4.528 1.00 53.62 194 LYS A N 1
ATOM 1506 C CA . LYS A 1 194 ? -4.052 -11.833 3.897 1.00 53.62 194 LYS A CA 1
ATOM 1507 C C . LYS A 1 194 ? -2.594 -11.464 4.082 1.00 53.62 194 LYS A C 1
ATOM 1509 O O . LYS A 1 194 ? -2.226 -10.821 5.054 1.00 53.62 194 LYS A O 1
ATOM 1514 N N . LEU A 1 195 ? -1.770 -11.954 3.163 1.00 61.97 195 LEU A N 1
ATOM 1515 C CA . LEU A 1 195 ? -0.349 -11.656 3.129 1.00 61.97 195 LEU A CA 1
ATOM 1516 C C . LEU A 1 195 ? -0.184 -10.134 3.037 1.00 61.97 195 LEU A C 1
ATOM 1518 O O . LEU A 1 195 ? -0.841 -9.503 2.196 1.00 61.97 195 LEU A O 1
ATOM 1522 N N . GLY A 1 196 ? 0.638 -9.574 3.928 1.00 76.44 196 GLY A N 1
ATOM 1523 C CA . GLY A 1 196 ? 1.016 -8.165 3.943 1.00 76.44 196 GLY A CA 1
ATOM 1524 C C . GLY A 1 196 ? 1.784 -7.769 2.683 1.00 76.44 196 GLY A C 1
ATOM 1525 O O . GLY A 1 196 ? 1.609 -8.348 1.604 1.00 76.44 196 GLY A O 1
ATOM 1526 N N . TRP A 1 197 ? 2.644 -6.762 2.785 1.00 85.25 197 TRP A N 1
ATOM 1527 C CA . TRP A 1 197 ? 3.466 -6.392 1.632 1.00 85.25 197 TRP A CA 1
ATOM 1528 C C . TRP A 1 197 ? 4.630 -7.351 1.389 1.00 85.25 197 TRP A C 1
ATOM 1530 O O . TRP A 1 197 ? 5.136 -7.408 0.267 1.00 85.25 197 TRP A O 1
ATOM 1540 N N . GLY A 1 198 ? 5.007 -8.140 2.400 1.00 84.38 198 GLY A N 1
ATOM 1541 C CA . GLY A 1 198 ? 6.199 -8.975 2.343 1.00 84.38 198 GLY A CA 1
ATOM 1542 C C . GLY A 1 198 ? 7.431 -8.092 2.173 1.00 84.38 198 GLY A C 1
ATOM 1543 O O . GLY A 1 198 ? 7.623 -7.139 2.921 1.00 84.38 198 GLY A O 1
ATOM 1544 N N . ASP A 1 199 ? 8.226 -8.366 1.144 1.00 87.00 199 ASP A N 1
ATOM 1545 C CA . ASP A 1 199 ? 9.415 -7.587 0.795 1.00 87.00 199 ASP A CA 1
ATOM 1546 C C . ASP A 1 199 ? 9.126 -6.391 -0.133 1.00 87.00 199 ASP A C 1
ATOM 1548 O O . ASP A 1 199 ? 10.056 -5.725 -0.593 1.00 87.00 199 ASP A O 1
ATOM 1552 N N . LYS A 1 200 ? 7.855 -6.116 -0.458 1.00 91.44 200 LYS A N 1
ATOM 1553 C CA . LYS A 1 200 ? 7.504 -5.034 -1.383 1.00 91.44 200 LYS A CA 1
ATOM 1554 C C . LYS A 1 200 ? 7.550 -3.669 -0.718 1.00 91.44 200 LYS A C 1
ATOM 1556 O O . LYS A 1 200 ? 6.926 -3.429 0.312 1.00 91.44 200 LYS A O 1
ATOM 1561 N N . GLU A 1 201 ? 8.215 -2.751 -1.403 1.00 91.88 201 GLU A N 1
ATOM 1562 C CA . GLU A 1 201 ? 8.349 -1.348 -1.020 1.00 91.88 201 GLU A CA 1
ATOM 1563 C C . GLU A 1 201 ? 7.481 -0.455 -1.918 1.00 91.88 201 GLU A C 1
ATOM 1565 O O . GLU A 1 201 ? 6.878 0.501 -1.440 1.00 91.88 201 GLU A O 1
ATOM 1570 N N . GLU A 1 202 ? 7.381 -0.782 -3.213 1.00 93.81 202 GLU A N 1
ATOM 1571 C CA . GLU A 1 202 ? 6.625 -0.022 -4.212 1.00 93.81 202 GLU A CA 1
ATOM 1572 C C . GLU A 1 202 ? 6.007 -0.955 -5.263 1.00 93.81 202 GLU A C 1
ATOM 1574 O O . GLU A 1 202 ? 6.507 -2.048 -5.543 1.00 93.81 202 GLU A O 1
ATOM 1579 N N . LEU A 1 203 ? 4.944 -0.496 -5.927 1.00 95.81 203 LEU A N 1
ATOM 1580 C CA . LEU A 1 203 ? 4.447 -1.145 -7.143 1.00 95.81 203 LEU A CA 1
ATOM 1581 C C . LEU A 1 203 ? 5.021 -0.436 -8.368 1.00 95.81 203 LEU A C 1
ATOM 1583 O O . LEU A 1 203 ? 4.734 0.735 -8.583 1.00 95.81 203 LEU A O 1
ATOM 1587 N N . VAL A 1 204 ? 5.788 -1.138 -9.198 1.00 97.38 204 VAL A N 1
ATOM 1588 C CA . VAL A 1 204 ? 6.339 -0.573 -10.439 1.00 97.38 204 VAL A CA 1
ATOM 1589 C C . VAL A 1 204 ? 5.356 -0.774 -11.587 1.00 97.38 204 VAL A C 1
ATOM 1591 O O . VAL A 1 204 ? 4.803 -1.863 -11.754 1.00 97.38 204 VAL A O 1
ATOM 1594 N N . VAL A 1 205 ? 5.138 0.2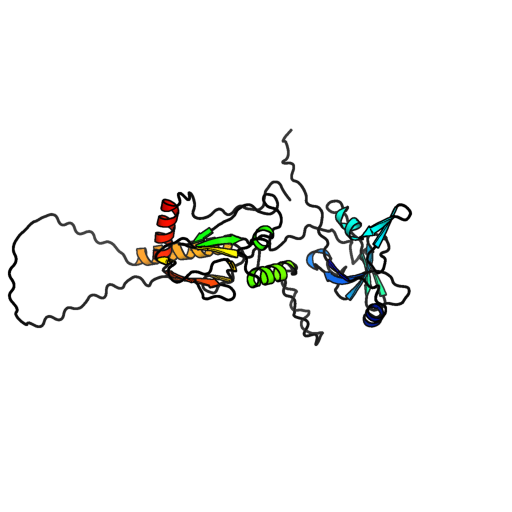65 -12.389 1.00 97.44 205 VAL A N 1
ATOM 1595 C CA . VAL A 1 205 ? 4.220 0.244 -13.533 1.00 97.44 205 VAL A CA 1
ATOM 1596 C C . VAL A 1 205 ? 4.948 0.711 -14.786 1.00 97.44 205 VAL A C 1
ATOM 1598 O O . VAL A 1 205 ? 5.609 1.746 -14.781 1.00 97.44 205 VAL A O 1
ATOM 1601 N N . LEU A 1 206 ? 4.785 -0.047 -15.868 1.00 97.38 206 LEU A N 1
ATOM 1602 C CA . LEU A 1 206 ? 5.110 0.381 -17.224 1.00 97.38 206 LEU A CA 1
ATOM 1603 C C . LEU A 1 206 ? 4.048 1.387 -17.668 1.00 97.38 206 LEU A C 1
ATOM 1605 O O . LEU A 1 206 ? 2.896 0.995 -17.842 1.00 97.38 206 LEU A O 1
ATOM 1609 N N . THR A 1 207 ? 4.390 2.662 -17.822 1.00 96.56 207 THR A N 1
ATOM 1610 C CA . THR A 1 207 ? 3.429 3.723 -18.179 1.00 96.56 207 THR A CA 1
ATOM 1611 C C . THR A 1 207 ? 3.470 4.112 -19.641 1.00 96.56 207 THR A C 1
ATOM 1613 O O . THR A 1 207 ? 2.431 4.483 -20.185 1.00 96.56 207 THR A O 1
ATOM 1616 N N . ASP A 1 208 ? 4.631 4.013 -20.276 1.00 95.81 208 ASP A N 1
ATOM 1617 C CA . ASP A 1 208 ? 4.798 4.363 -21.680 1.00 95.81 208 ASP A CA 1
ATOM 1618 C C . ASP A 1 208 ? 5.860 3.489 -22.350 1.00 95.81 208 ASP A C 1
ATOM 1620 O O . ASP A 1 208 ? 6.683 2.853 -21.683 1.00 95.81 208 ASP A O 1
ATOM 1624 N N . ILE A 1 209 ? 5.814 3.444 -23.676 1.00 96.56 209 ILE A N 1
ATOM 1625 C CA . ILE A 1 209 ? 6.744 2.700 -24.518 1.00 96.56 209 ILE A CA 1
ATOM 1626 C C . ILE A 1 209 ? 7.139 3.618 -25.673 1.00 96.56 209 ILE A C 1
ATOM 1628 O O . ILE A 1 209 ? 6.318 3.948 -26.529 1.00 96.56 209 ILE A O 1
ATOM 1632 N N . PHE A 1 210 ? 8.406 4.019 -25.714 1.00 96.38 210 PHE A N 1
ATOM 1633 C CA . PHE A 1 210 ? 8.940 4.793 -26.826 1.00 96.38 210 PHE A CA 1
ATOM 1634 C C . PHE A 1 210 ? 8.918 3.967 -28.114 1.00 96.38 210 PHE A C 1
ATOM 1636 O O . PHE A 1 210 ? 9.191 2.762 -28.115 1.00 96.38 210 PHE A O 1
ATOM 1643 N N . ALA A 1 211 ? 8.606 4.626 -29.228 1.00 93.75 211 ALA A N 1
ATOM 1644 C CA . ALA A 1 211 ? 8.621 4.000 -30.541 1.00 93.75 211 ALA A CA 1
ATOM 1645 C C . ALA A 1 211 ? 10.067 3.687 -30.951 1.00 93.75 211 ALA A C 1
ATOM 1647 O O . ALA A 1 211 ? 10.869 4.593 -31.164 1.00 93.75 211 ALA A O 1
ATOM 1648 N N . HIS A 1 212 ? 10.394 2.401 -31.049 1.00 95.69 212 HIS A N 1
ATOM 1649 C CA . HIS A 1 212 ? 11.710 1.910 -31.436 1.00 95.69 212 HIS A CA 1
ATOM 1650 C C . HIS A 1 212 ? 11.569 0.491 -32.004 1.00 95.69 212 HIS A C 1
ATOM 1652 O O . HIS A 1 212 ? 10.631 -0.216 -31.647 1.00 95.69 212 HIS A O 1
ATOM 1658 N N . GLU A 1 213 ? 12.504 0.031 -32.839 1.00 94.25 213 GLU A N 1
ATOM 1659 C CA . GLU A 1 213 ? 12.480 -1.347 -33.370 1.00 94.25 213 GLU A CA 1
ATOM 1660 C C . GLU A 1 213 ? 12.413 -2.389 -32.243 1.00 94.25 213 GLU A C 1
ATOM 1662 O O . GLU A 1 213 ? 11.672 -3.365 -32.312 1.00 94.25 213 GLU A O 1
ATOM 1667 N N . LEU A 1 214 ? 13.136 -2.112 -31.154 1.00 93.44 214 LEU A N 1
ATOM 1668 C CA . LEU A 1 214 ? 13.130 -2.919 -29.937 1.00 93.44 214 LEU A CA 1
ATOM 1669 C C . LEU A 1 214 ? 11.710 -3.134 -29.392 1.00 93.44 214 LEU A C 1
ATOM 1671 O O . LEU A 1 214 ? 11.399 -4.234 -28.963 1.00 93.44 214 LEU A O 1
ATOM 1675 N N . SER A 1 215 ? 10.856 -2.108 -29.395 1.00 91.81 215 SER A N 1
ATOM 1676 C CA . SER A 1 215 ? 9.518 -2.167 -28.797 1.00 91.81 215 SER A CA 1
ATOM 1677 C C . SER A 1 215 ? 8.434 -2.684 -29.744 1.00 91.81 215 SER A C 1
ATOM 1679 O O . SER A 1 215 ? 7.268 -2.759 -29.350 1.00 91.81 215 SER A O 1
ATOM 1681 N N . PHE A 1 216 ? 8.778 -3.077 -30.975 1.00 91.31 216 PHE A N 1
ATOM 1682 C CA . PHE A 1 216 ? 7.810 -3.683 -31.886 1.00 91.31 216 PHE A CA 1
ATOM 1683 C C . PHE A 1 216 ? 7.163 -4.904 -31.233 1.00 91.31 216 PHE A C 1
ATOM 1685 O O . PHE A 1 216 ? 7.823 -5.667 -30.538 1.00 91.31 216 PHE A O 1
ATOM 1692 N N . SER A 1 217 ? 5.856 -5.071 -31.449 1.00 88.19 217 SER A N 1
ATOM 1693 C CA . SER A 1 217 ? 4.955 -6.025 -30.772 1.00 88.19 217 SER A CA 1
ATOM 1694 C C . SER A 1 217 ? 4.555 -5.698 -29.323 1.00 88.19 217 SER A C 1
ATOM 1696 O O . SER A 1 217 ? 3.492 -6.143 -28.891 1.00 88.19 217 SER A O 1
ATOM 1698 N N . TYR A 1 218 ? 5.282 -4.834 -28.609 1.00 91.31 218 TYR A N 1
ATOM 1699 C CA . TYR A 1 218 ? 4.916 -4.408 -27.256 1.00 91.31 218 TYR A CA 1
ATOM 1700 C C . TYR A 1 218 ? 4.102 -3.113 -27.294 1.00 91.31 218 TYR A C 1
ATOM 1702 O O . TYR A 1 218 ? 4.639 -2.011 -27.326 1.00 91.31 218 TYR A O 1
ATOM 1710 N N . SER A 1 219 ? 2.772 -3.237 -27.298 1.00 84.62 219 SER A N 1
ATOM 1711 C CA . SER A 1 219 ? 1.865 -2.097 -27.515 1.00 84.62 219 SER A CA 1
ATOM 1712 C C . SER A 1 219 ? 0.943 -1.782 -26.333 1.00 84.62 219 SER A C 1
ATOM 1714 O O . SER A 1 219 ? -0.008 -1.011 -26.480 1.00 84.62 219 SER A O 1
ATOM 1716 N N . ARG A 1 220 ? 1.143 -2.430 -25.179 1.00 89.50 220 ARG A N 1
ATOM 1717 C CA . ARG A 1 220 ? 0.220 -2.374 -24.034 1.00 89.50 220 ARG A CA 1
ATOM 1718 C C . ARG A 1 220 ? 0.892 -1.784 -22.794 1.00 89.50 220 ARG A C 1
ATOM 1720 O O . ARG A 1 220 ? 1.222 -2.525 -21.869 1.00 89.50 220 ARG A O 1
ATOM 1727 N N . PRO A 1 221 ? 1.063 -0.452 -22.737 1.00 93.38 221 PRO A N 1
ATOM 1728 C CA . PRO A 1 221 ? 1.473 0.200 -21.506 1.00 93.38 221 PRO A CA 1
ATOM 1729 C C . PRO A 1 221 ? 0.367 0.098 -20.440 1.00 93.38 221 PRO A C 1
ATOM 1731 O O . PRO A 1 221 ? -0.720 -0.452 -20.656 1.00 93.38 221 PRO A O 1
ATOM 1734 N N . TRP A 1 222 ? 0.643 0.665 -19.271 1.00 95.81 222 TRP A N 1
ATOM 1735 C CA . TRP A 1 222 ? -0.202 0.639 -18.078 1.00 95.81 222 TRP A CA 1
ATOM 1736 C C . TRP A 1 222 ? -0.404 -0.779 -17.546 1.00 95.81 222 TRP A C 1
ATOM 1738 O O . TRP A 1 222 ? -1.530 -1.258 -17.360 1.00 95.81 222 TRP A O 1
ATOM 1748 N N . ARG A 1 223 ? 0.724 -1.452 -17.300 1.00 95.56 223 ARG A N 1
ATOM 1749 C CA . ARG A 1 223 ? 0.804 -2.763 -16.644 1.00 95.56 223 ARG A CA 1
ATOM 1750 C C . ARG A 1 223 ? 1.747 -2.717 -15.460 1.00 95.56 223 ARG A C 1
ATOM 1752 O O . ARG A 1 223 ? 2.795 -2.078 -15.518 1.00 95.56 223 ARG A O 1
ATOM 1759 N N . ARG A 1 224 ? 1.365 -3.403 -14.383 1.00 96.62 224 ARG A N 1
ATOM 1760 C CA . ARG A 1 224 ? 2.244 -3.597 -13.234 1.00 96.62 224 ARG A CA 1
ATOM 1761 C C . ARG A 1 224 ? 3.344 -4.569 -13.630 1.00 96.62 224 ARG A C 1
ATOM 1763 O O . ARG A 1 224 ? 3.054 -5.616 -14.201 1.00 96.62 224 ARG A O 1
ATOM 1770 N N . VAL A 1 225 ? 4.579 -4.231 -13.300 1.00 97.25 225 VAL A N 1
ATOM 1771 C CA . VAL A 1 225 ? 5.715 -5.128 -13.473 1.00 97.25 225 VAL A CA 1
ATOM 1772 C C . VAL A 1 225 ? 5.830 -6.004 -12.233 1.00 97.25 225 VAL A C 1
ATOM 1774 O O . VAL A 1 225 ? 5.836 -5.507 -11.104 1.00 97.25 225 VAL A O 1
ATOM 1777 N N . VAL A 1 226 ? 5.856 -7.317 -12.437 1.00 96.62 226 VAL A N 1
ATOM 1778 C CA . VAL A 1 226 ? 5.838 -8.306 -11.355 1.00 96.62 226 VAL A CA 1
ATOM 1779 C C . VAL A 1 226 ? 7.247 -8.763 -11.019 1.00 96.62 226 VAL A C 1
ATOM 1781 O O . VAL A 1 226 ? 7.627 -8.770 -9.845 1.00 96.62 226 VAL A O 1
ATOM 1784 N N . SER A 1 227 ? 8.021 -9.128 -12.038 1.00 97.38 227 SER A N 1
ATOM 1785 C CA . SER A 1 227 ? 9.342 -9.714 -11.862 1.00 97.38 227 SER A CA 1
ATOM 1786 C C . SER A 1 227 ? 10.294 -9.311 -12.992 1.00 97.38 227 SER A C 1
ATOM 1788 O O . SER A 1 227 ? 9.880 -8.825 -14.048 1.00 97.38 227 SER A O 1
ATOM 1790 N N . TYR A 1 228 ? 11.586 -9.494 -12.737 1.00 97.88 228 TYR A N 1
ATOM 1791 C CA . TYR A 1 228 ? 12.666 -9.328 -13.698 1.00 97.88 228 TYR A CA 1
ATOM 1792 C C . TYR A 1 228 ? 13.536 -10.586 -13.677 1.00 97.88 228 TYR A C 1
ATOM 1794 O O . TYR A 1 228 ? 14.051 -10.963 -12.624 1.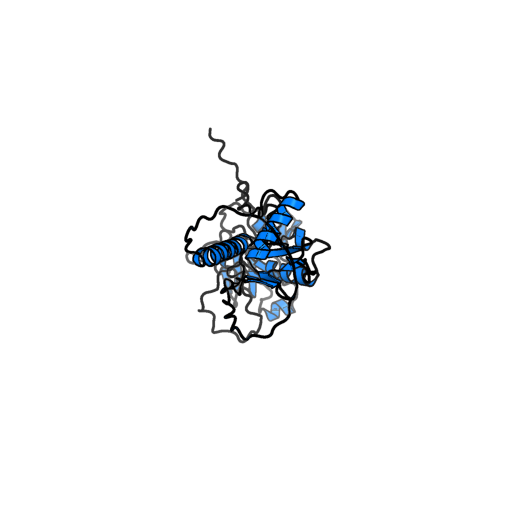00 97.88 228 TYR A O 1
ATOM 1802 N N . ASN A 1 229 ? 13.688 -11.257 -14.821 1.00 96.25 229 ASN A N 1
ATOM 1803 C CA . ASN A 1 229 ? 14.387 -12.540 -14.954 1.00 96.25 229 ASN A CA 1
ATOM 1804 C C . ASN A 1 229 ? 13.933 -13.579 -13.905 1.00 96.25 229 ASN A C 1
ATOM 1806 O O . ASN A 1 229 ? 14.756 -14.274 -13.310 1.00 96.25 229 ASN A O 1
ATOM 1810 N N . GLY A 1 230 ? 12.623 -13.643 -13.635 1.00 94.94 230 GLY A N 1
ATOM 1811 C CA . GLY A 1 230 ? 12.020 -14.529 -12.632 1.00 94.94 230 GLY A CA 1
ATOM 1812 C C . GLY A 1 230 ? 12.168 -14.065 -11.175 1.00 94.94 230 GLY A C 1
ATOM 1813 O O . GLY A 1 230 ? 11.610 -14.691 -10.276 1.00 94.94 230 GLY A O 1
ATOM 1814 N N . THR A 1 231 ? 12.884 -12.967 -10.908 1.00 96.75 231 THR A N 1
ATOM 1815 C CA . THR A 1 231 ? 13.028 -12.397 -9.557 1.00 96.75 231 THR A CA 1
ATOM 1816 C C . THR A 1 231 ? 11.950 -11.350 -9.298 1.00 96.75 231 THR A C 1
ATOM 1818 O O . THR A 1 231 ? 11.852 -10.362 -10.027 1.00 96.75 231 THR A O 1
ATOM 1821 N N . SER A 1 232 ? 11.141 -11.537 -8.250 1.00 96.44 232 SER A N 1
ATOM 1822 C CA . SER A 1 232 ? 10.095 -10.580 -7.855 1.00 96.44 232 SER A CA 1
ATOM 1823 C C . SER A 1 232 ? 10.680 -9.190 -7.574 1.00 96.44 232 SER A C 1
ATOM 1825 O O . SER A 1 232 ? 11.638 -9.036 -6.815 1.00 96.44 232 SER A O 1
ATOM 1827 N N . ILE A 1 233 ? 10.074 -8.158 -8.164 1.00 96.50 233 ILE A N 1
ATOM 1828 C CA . ILE A 1 233 ? 10.490 -6.769 -7.952 1.00 96.50 233 ILE A CA 1
ATOM 1829 C C . ILE A 1 233 ? 9.915 -6.253 -6.627 1.00 96.50 233 ILE A C 1
ATOM 1831 O O . ILE A 1 233 ? 8.753 -6.513 -6.283 1.00 96.50 233 ILE A O 1
ATOM 1835 N N . ARG A 1 234 ? 10.751 -5.489 -5.911 1.00 95.62 234 ARG A N 1
ATOM 1836 C CA . ARG A 1 234 ? 10.434 -4.860 -4.614 1.00 95.62 234 ARG A CA 1
ATOM 1837 C C . ARG A 1 234 ? 10.143 -3.367 -4.735 1.00 95.62 234 ARG A C 1
ATOM 1839 O O . ARG A 1 234 ? 9.203 -2.888 -4.116 1.00 95.62 234 ARG A O 1
ATOM 1846 N N . SER A 1 235 ? 10.941 -2.665 -5.537 1.00 95.81 235 SER A N 1
ATOM 1847 C CA . SER A 1 235 ? 10.867 -1.223 -5.799 1.00 95.81 235 SER A CA 1
ATOM 1848 C C . SER A 1 235 ? 11.437 -0.887 -7.175 1.00 95.81 235 SER A C 1
ATOM 1850 O O . SER A 1 235 ? 12.094 -1.724 -7.810 1.00 95.81 235 SER A O 1
ATOM 1852 N N . LEU A 1 236 ? 11.235 0.351 -7.634 1.00 96.88 236 LEU A N 1
ATOM 1853 C CA . LEU A 1 236 ? 11.847 0.831 -8.874 1.00 96.88 236 LEU A CA 1
ATOM 1854 C C . LEU A 1 236 ? 13.380 0.827 -8.780 1.00 96.88 236 LEU A C 1
ATOM 1856 O O . LEU A 1 236 ? 14.064 0.478 -9.744 1.00 96.88 236 LEU A O 1
ATOM 1860 N N . CYS A 1 237 ? 13.923 1.161 -7.604 1.00 96.06 237 CYS A N 1
ATOM 1861 C CA . CYS A 1 237 ? 15.363 1.113 -7.358 1.00 96.06 237 CYS A CA 1
ATOM 1862 C C . CYS A 1 237 ? 15.908 -0.316 -7.502 1.00 96.06 237 CYS A C 1
ATOM 1864 O O . CYS A 1 237 ? 16.901 -0.517 -8.202 1.00 96.06 237 CYS A O 1
ATOM 1866 N N . HIS A 1 238 ? 15.206 -1.307 -6.934 1.00 97.12 238 HIS A N 1
ATOM 1867 C CA . HIS A 1 238 ? 15.568 -2.718 -7.073 1.00 97.12 238 HIS A CA 1
ATOM 1868 C C . HIS A 1 238 ? 15.582 -3.161 -8.547 1.00 97.12 238 HIS A C 1
ATOM 1870 O O . HIS A 1 238 ? 16.539 -3.797 -8.986 1.00 97.12 238 HIS A O 1
ATOM 1876 N N . LEU A 1 239 ? 14.572 -2.774 -9.338 1.00 97.94 239 LEU A N 1
ATOM 1877 C CA . LEU A 1 239 ? 14.537 -3.071 -10.776 1.00 97.94 239 LEU A CA 1
ATOM 1878 C C . LEU A 1 239 ? 15.718 -2.442 -11.529 1.00 97.94 239 LEU A C 1
ATOM 1880 O O . LEU A 1 239 ? 16.374 -3.117 -12.323 1.00 97.94 239 LEU A O 1
ATOM 1884 N N . LYS A 1 240 ? 16.023 -1.169 -11.254 1.00 97.31 240 LYS A N 1
ATOM 1885 C CA . LYS A 1 240 ? 17.178 -0.473 -11.839 1.00 97.31 240 LYS A CA 1
ATOM 1886 C C . LYS A 1 240 ? 18.486 -1.202 -11.507 1.00 97.31 240 LYS A C 1
ATOM 1888 O O . LYS A 1 240 ? 19.317 -1.384 -12.392 1.00 97.31 240 LYS A O 1
ATOM 1893 N N . ASP A 1 241 ? 18.678 -1.647 -10.267 1.00 97.38 241 ASP A N 1
ATOM 1894 C CA . ASP A 1 241 ? 19.902 -2.355 -9.874 1.00 97.38 241 ASP A CA 1
ATOM 1895 C C . ASP A 1 241 ? 20.034 -3.721 -10.577 1.00 97.38 241 ASP A C 1
ATOM 1897 O O . ASP A 1 241 ? 21.119 -4.047 -11.065 1.00 97.38 241 ASP A O 1
ATOM 1901 N N . MET A 1 242 ? 18.942 -4.487 -10.712 1.00 97.31 242 MET A N 1
ATOM 1902 C CA . MET A 1 242 ? 18.930 -5.750 -11.472 1.00 97.31 242 MET A CA 1
ATOM 1903 C C . MET A 1 242 ? 19.228 -5.544 -12.967 1.00 97.31 242 MET A C 1
ATOM 1905 O O . MET A 1 242 ? 19.981 -6.314 -13.576 1.00 97.31 242 MET A O 1
ATOM 1909 N N . TRP A 1 243 ? 18.685 -4.476 -13.558 1.00 96.56 243 TRP A N 1
ATOM 1910 C CA . TRP A 1 243 ? 18.982 -4.082 -14.936 1.00 96.56 243 TRP A CA 1
ATOM 1911 C C . TRP A 1 243 ? 20.471 -3.763 -15.118 1.00 96.56 243 TRP A C 1
ATOM 1913 O O . TRP A 1 243 ? 21.130 -4.344 -15.978 1.00 96.56 243 TRP A O 1
ATOM 1923 N N . LEU A 1 244 ? 21.045 -2.924 -14.250 1.00 95.69 244 LEU A N 1
ATOM 1924 C CA . LEU A 1 244 ? 22.465 -2.562 -14.313 1.00 95.69 244 LEU A CA 1
ATOM 1925 C C . LEU A 1 244 ? 23.395 -3.771 -14.151 1.00 95.69 244 LEU A C 1
ATOM 1927 O O . LEU A 1 244 ? 24.447 -3.822 -14.789 1.00 95.69 244 LEU A O 1
ATOM 1931 N N . GLN A 1 245 ? 23.025 -4.750 -13.322 1.00 94.88 245 GLN A N 1
ATOM 1932 C CA . GLN A 1 245 ? 23.762 -6.014 -13.211 1.00 94.88 245 GLN A CA 1
ATOM 1933 C C . GLN A 1 245 ? 23.734 -6.806 -14.523 1.00 94.88 245 GLN A C 1
ATOM 1935 O O . GLN A 1 245 ? 24.757 -7.356 -14.931 1.00 94.88 245 GLN A O 1
ATOM 1940 N N . SER A 1 246 ? 22.591 -6.814 -15.211 1.00 94.00 246 SER A N 1
ATOM 1941 C CA . SER A 1 246 ? 22.439 -7.492 -16.503 1.00 94.00 246 SER A CA 1
ATOM 1942 C C . SER A 1 246 ? 23.291 -6.831 -17.590 1.00 94.00 246 SER A C 1
ATOM 1944 O O . SER A 1 246 ? 23.959 -7.538 -18.345 1.00 94.00 246 SER A O 1
ATOM 1946 N N . CYS A 1 247 ? 23.354 -5.495 -17.613 1.00 92.38 247 CYS A N 1
ATOM 1947 C CA . CYS A 1 247 ? 24.231 -4.747 -18.519 1.00 92.38 247 CYS A CA 1
ATOM 1948 C C . CYS A 1 247 ? 25.711 -5.076 -18.281 1.00 92.38 247 CYS A C 1
ATOM 1950 O O . CYS A 1 247 ? 26.413 -5.453 -19.214 1.00 92.38 247 CYS A O 1
ATOM 1952 N N . LYS A 1 248 ? 26.173 -5.033 -17.022 1.00 91.06 248 LYS A N 1
ATOM 1953 C CA . LYS A 1 248 ? 27.571 -5.358 -16.675 1.00 91.06 248 LYS A CA 1
ATOM 1954 C C . LYS A 1 248 ? 27.955 -6.785 -17.060 1.00 91.06 248 LYS A C 1
ATOM 1956 O O . LYS A 1 248 ? 29.080 -7.020 -17.491 1.00 91.06 248 LYS A O 1
ATOM 1961 N N . LYS A 1 249 ? 27.034 -7.738 -16.891 1.00 86.75 249 LYS A N 1
ATOM 1962 C CA . LYS A 1 249 ? 27.253 -9.130 -17.294 1.00 86.75 249 LYS A CA 1
ATOM 1963 C C . LYS A 1 249 ? 27.415 -9.245 -18.813 1.00 86.75 249 LYS A C 1
ATOM 1965 O O . LYS A 1 249 ? 28.373 -9.856 -19.267 1.00 86.75 249 LYS A O 1
ATOM 1970 N N . SER A 1 250 ? 26.549 -8.580 -19.579 1.00 82.38 250 SER A N 1
ATOM 1971 C CA . SER A 1 250 ? 26.640 -8.538 -21.045 1.00 82.38 250 SER A CA 1
ATOM 1972 C C . SER A 1 250 ? 27.950 -7.912 -21.547 1.00 82.38 250 SER A C 1
ATOM 1974 O O . SER A 1 250 ? 28.500 -8.375 -22.546 1.00 82.38 250 SER A O 1
ATOM 1976 N N . ASP A 1 251 ? 28.467 -6.892 -20.856 1.00 76.38 251 ASP A N 1
ATOM 1977 C CA . ASP A 1 251 ? 29.762 -6.276 -21.179 1.00 76.38 251 ASP A CA 1
ATOM 1978 C C . ASP A 1 251 ? 30.934 -7.219 -20.857 1.00 76.38 251 ASP A C 1
ATOM 1980 O O . ASP A 1 251 ? 31.939 -7.253 -21.566 1.00 76.38 251 ASP A O 1
ATOM 1984 N N . HIS A 1 252 ? 30.834 -8.009 -19.784 1.00 69.38 252 HIS A N 1
ATOM 1985 C CA . HIS A 1 252 ? 31.869 -8.982 -19.434 1.00 69.38 252 HIS A CA 1
ATOM 1986 C C . HIS A 1 252 ? 31.886 -10.166 -20.411 1.00 69.38 252 HIS A C 1
ATOM 1988 O O . HIS A 1 252 ? 32.962 -10.624 -20.791 1.00 69.38 252 HIS A O 1
ATOM 1994 N N . ASP A 1 253 ? 30.718 -10.639 -20.848 1.00 62.34 253 ASP A N 1
ATOM 1995 C CA . ASP A 1 253 ? 30.601 -11.751 -21.798 1.00 62.34 253 ASP A CA 1
ATOM 1996 C C . ASP A 1 253 ? 31.101 -11.358 -23.202 1.00 62.34 253 ASP A C 1
ATOM 1998 O O . ASP A 1 253 ? 31.722 -12.167 -23.889 1.00 62.34 253 ASP A O 1
ATOM 2002 N N . THR A 1 254 ? 30.929 -10.093 -23.605 1.00 59.25 254 THR A N 1
ATOM 2003 C CA . THR A 1 254 ? 31.515 -9.565 -24.851 1.00 59.25 254 THR A CA 1
ATOM 2004 C C . THR A 1 254 ? 33.026 -9.330 -24.746 1.00 59.25 254 THR A C 1
ATOM 2006 O O . THR A 1 254 ? 33.749 -9.624 -25.696 1.00 59.25 254 THR A O 1
ATOM 2009 N N . ASN A 1 255 ? 33.540 -8.873 -23.597 1.00 55.81 255 ASN A N 1
ATOM 2010 C CA . ASN A 1 255 ? 34.979 -8.639 -23.404 1.00 55.81 255 ASN A CA 1
ATOM 2011 C C . ASN A 1 255 ? 35.794 -9.924 -23.146 1.00 55.81 255 ASN A C 1
ATOM 2013 O O . ASN A 1 255 ? 36.954 -10.002 -23.545 1.00 55.81 255 ASN A O 1
ATOM 2017 N N . ALA A 1 256 ? 35.212 -10.956 -22.525 1.00 47.81 256 ALA A N 1
ATOM 2018 C CA . ALA A 1 256 ? 35.874 -12.250 -22.311 1.00 47.81 256 ALA A CA 1
ATOM 2019 C C . ALA A 1 256 ? 36.070 -13.055 -23.612 1.00 47.81 256 ALA A C 1
ATOM 2021 O O . ALA A 1 256 ? 36.907 -13.956 -23.659 1.00 47.81 256 ALA A O 1
ATOM 2022 N N . ALA A 1 257 ? 35.346 -12.706 -24.680 1.00 40.19 257 ALA A N 1
ATOM 2023 C CA . ALA A 1 257 ? 35.468 -13.312 -26.003 1.00 40.19 257 ALA A CA 1
ATOM 2024 C C . ALA A 1 257 ? 36.610 -12.720 -26.865 1.00 40.19 257 ALA A C 1
ATOM 2026 O O . ALA A 1 257 ? 36.716 -13.048 -28.045 1.00 40.19 257 ALA A O 1
ATOM 2027 N N . SER A 1 258 ? 37.487 -11.863 -26.319 1.00 35.56 258 SER A N 1
ATOM 2028 C CA . SER A 1 258 ? 38.643 -11.322 -27.057 1.00 35.56 258 SER A CA 1
ATOM 2029 C C . SER A 1 258 ? 39.936 -11.253 -26.234 1.00 35.56 258 SER A C 1
ATOM 2031 O O . SER A 1 258 ? 40.118 -10.323 -25.450 1.00 35.56 258 SER A O 1
ATOM 2033 N N . PRO A 1 259 ? 40.926 -12.130 -26.495 1.00 37.66 259 PRO A N 1
ATOM 2034 C CA . PRO A 1 259 ? 42.329 -11.785 -26.353 1.00 37.66 259 PRO A CA 1
ATOM 2035 C C . PRO A 1 259 ? 42.851 -11.252 -27.697 1.00 37.66 259 PRO A C 1
ATOM 2037 O O . PRO A 1 259 ? 42.966 -11.974 -28.688 1.00 37.66 259 PRO A O 1
ATOM 2040 N N . ALA A 1 260 ? 43.158 -9.957 -27.728 1.00 32.88 260 ALA A N 1
ATOM 2041 C CA . ALA A 1 260 ? 43.731 -9.276 -28.881 1.00 32.88 260 ALA A CA 1
ATOM 2042 C C . ALA A 1 260 ? 45.114 -9.841 -29.256 1.00 32.88 260 ALA A C 1
ATOM 2044 O O . ALA A 1 260 ? 46.005 -9.937 -28.414 1.00 32.88 260 ALA A O 1
ATOM 2045 N N . THR A 1 261 ? 45.323 -10.124 -30.545 1.00 26.16 261 THR A N 1
ATOM 2046 C CA . THR A 1 261 ? 46.662 -10.178 -31.156 1.00 26.16 261 THR A CA 1
ATOM 2047 C C . THR A 1 261 ? 46.753 -9.027 -32.160 1.00 26.16 261 THR A C 1
ATOM 2049 O O . THR A 1 261 ? 45.868 -8.920 -33.010 1.00 26.16 261 THR A O 1
ATOM 2052 N N . PRO A 1 262 ? 47.766 -8.144 -32.102 1.00 34.22 262 PRO A N 1
ATOM 2053 C CA . PRO A 1 262 ? 47.910 -7.086 -33.085 1.00 34.22 262 PRO A CA 1
ATOM 2054 C C . PRO A 1 262 ? 48.631 -7.654 -34.309 1.00 34.22 262 PRO A C 1
ATOM 2056 O O . PRO A 1 262 ? 49.711 -8.234 -34.196 1.00 34.22 262 PRO A O 1
ATOM 2059 N N . THR A 1 263 ? 48.078 -7.484 -35.506 1.00 27.23 263 THR A N 1
ATOM 2060 C CA . THR A 1 263 ? 48.879 -7.626 -36.726 1.00 27.23 263 THR A CA 1
ATOM 2061 C C . THR A 1 263 ? 48.545 -6.509 -37.697 1.00 27.23 263 THR A C 1
ATOM 2063 O O . THR A 1 263 ? 47.491 -6.449 -38.321 1.00 27.23 263 THR A O 1
ATOM 2066 N N . THR A 1 264 ? 49.499 -5.591 -37.754 1.00 28.27 264 THR A N 1
ATOM 2067 C CA . THR A 1 264 ? 49.757 -4.585 -38.773 1.00 28.27 264 THR A CA 1
ATOM 2068 C C . THR A 1 264 ? 49.522 -5.124 -40.181 1.00 28.27 264 THR A C 1
ATOM 2070 O O . THR A 1 264 ? 50.122 -6.131 -40.533 1.00 28.27 264 THR A O 1
ATOM 2073 N N . THR A 1 265 ? 48.793 -4.401 -41.038 1.00 27.67 265 THR A N 1
ATOM 2074 C CA . THR A 1 265 ? 49.160 -4.371 -42.464 1.00 27.67 265 THR A CA 1
ATOM 2075 C C . THR A 1 265 ? 48.765 -3.051 -43.122 1.00 27.67 265 THR A C 1
ATOM 2077 O O . THR A 1 265 ? 47.626 -2.601 -43.041 1.00 27.67 265 THR A O 1
ATOM 2080 N N . LYS A 1 266 ? 49.756 -2.431 -43.763 1.00 26.56 266 LYS A N 1
ATOM 2081 C CA . LYS A 1 266 ? 49.633 -1.360 -44.751 1.00 26.56 266 LYS A CA 1
ATOM 2082 C C . LYS A 1 266 ? 49.428 -1.996 -46.134 1.00 26.56 266 LYS A C 1
ATOM 2084 O O . LYS A 1 266 ? 50.167 -2.927 -46.420 1.00 26.56 266 LYS A O 1
ATOM 2089 N N . ILE A 1 267 ? 48.560 -1.367 -46.944 1.00 29.47 267 ILE A N 1
ATOM 2090 C CA . ILE A 1 267 ? 48.679 -1.108 -48.404 1.00 29.47 267 ILE A CA 1
ATOM 2091 C C . ILE A 1 267 ? 48.668 -2.391 -49.286 1.00 29.47 267 ILE A C 1
ATOM 2093 O O . ILE A 1 267 ? 49.414 -3.321 -49.043 1.00 29.47 267 ILE A O 1
ATOM 2097 N N . GLU A 1 268 ? 47.813 -2.570 -50.299 1.00 27.45 268 GLU A N 1
ATOM 2098 C CA . GLU A 1 268 ? 47.740 -1.783 -51.536 1.00 27.45 268 GLU A CA 1
ATOM 2099 C C . GLU A 1 268 ? 46.507 -2.149 -52.391 1.00 27.45 268 GLU A C 1
ATOM 2101 O O . GLU A 1 268 ? 45.734 -3.058 -52.097 1.00 27.45 268 GLU A O 1
ATOM 2106 N N . THR A 1 269 ? 46.344 -1.386 -53.461 1.00 26.52 269 THR A N 1
ATOM 2107 C CA . THR A 1 269 ? 45.122 -1.094 -54.202 1.00 26.52 269 THR A CA 1
ATOM 2108 C C . THR A 1 269 ? 45.026 -1.858 -55.532 1.00 26.52 269 THR A C 1
ATOM 2110 O O . THR A 1 269 ? 46.005 -1.950 -56.262 1.00 26.52 269 THR A O 1
ATOM 2113 N N . SER A 1 270 ? 43.782 -2.147 -55.934 1.00 28.14 270 SER A N 1
ATOM 2114 C CA . SER A 1 270 ? 43.254 -2.232 -57.317 1.00 28.14 270 SER A CA 1
ATOM 2115 C C . SER A 1 270 ? 43.438 -3.496 -58.175 1.00 28.14 270 SER A C 1
ATOM 2117 O O . SER A 1 270 ? 44.537 -3.972 -58.418 1.00 28.14 270 SER A O 1
ATOM 2119 N N . GLN A 1 271 ? 42.306 -3.821 -58.819 1.00 29.91 271 GLN A N 1
ATOM 2120 C CA . GLN A 1 271 ? 42.110 -4.086 -60.255 1.00 29.91 271 GLN A CA 1
ATOM 2121 C C . GLN A 1 271 ? 41.720 -5.506 -60.727 1.00 29.91 271 GLN A C 1
ATOM 2123 O O . GLN A 1 271 ? 42.537 -6.404 -60.882 1.00 29.91 271 GLN A O 1
ATOM 2128 N N . THR A 1 272 ? 40.467 -5.540 -61.209 1.00 24.80 272 THR A N 1
ATOM 2129 C CA . THR A 1 272 ? 39.937 -6.204 -62.422 1.00 24.80 272 THR A CA 1
ATOM 2130 C C . THR A 1 272 ? 39.157 -7.509 -62.254 1.00 24.80 272 THR A C 1
ATOM 2132 O O . THR A 1 272 ? 39.632 -8.509 -61.734 1.00 24.80 272 THR A O 1
ATOM 2135 N N . CYS A 1 273 ? 37.921 -7.459 -62.760 1.00 29.47 273 CYS A N 1
ATOM 2136 C CA . CYS A 1 273 ? 36.969 -8.555 -62.899 1.00 29.47 273 CYS A CA 1
ATOM 2137 C C . CYS A 1 273 ? 37.376 -9.512 -64.028 1.00 29.47 273 CYS A C 1
ATOM 2139 O O . CYS A 1 273 ? 37.847 -9.048 -65.060 1.00 29.47 273 CYS A O 1
ATOM 2141 N N . THR A 1 274 ? 37.059 -10.802 -63.900 1.00 29.75 274 THR A N 1
ATOM 2142 C CA . THR A 1 274 ? 36.406 -11.608 -64.955 1.00 29.75 274 THR A CA 1
ATOM 2143 C C . THR A 1 274 ? 35.893 -12.929 -64.369 1.00 29.75 274 THR A C 1
ATOM 2145 O O . THR A 1 274 ? 36.540 -13.548 -63.531 1.00 29.75 274 THR A O 1
ATOM 2148 N N . ASN A 1 275 ? 34.697 -13.329 -64.807 1.00 34.81 275 ASN A N 1
ATOM 2149 C CA . ASN A 1 275 ? 34.037 -14.590 -64.470 1.00 34.81 275 ASN A CA 1
ATOM 2150 C C . ASN A 1 275 ? 34.684 -15.763 -65.212 1.00 34.81 275 ASN A C 1
ATOM 2152 O O . ASN A 1 275 ? 34.759 -15.699 -66.438 1.00 34.81 275 ASN A O 1
ATOM 2156 N N . ILE A 1 276 ? 34.997 -16.855 -64.509 1.00 33.03 276 ILE A N 1
ATOM 2157 C CA . ILE A 1 276 ? 35.039 -18.217 -65.064 1.00 33.03 276 ILE A CA 1
ATOM 2158 C C . ILE A 1 276 ? 34.480 -19.171 -63.996 1.00 33.03 276 ILE A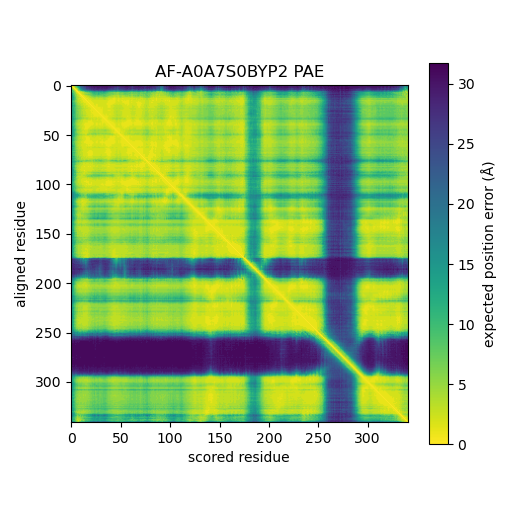 C 1
ATOM 2160 O O . ILE A 1 276 ? 34.952 -19.190 -62.862 1.00 33.03 276 ILE A O 1
ATOM 2164 N N . LEU A 1 277 ? 33.426 -19.901 -64.369 1.00 36.12 277 LEU A N 1
ATOM 2165 C CA . LEU A 1 277 ? 32.915 -21.075 -63.663 1.00 36.12 277 LEU A CA 1
ATOM 2166 C C . LEU A 1 277 ? 33.948 -22.192 -63.785 1.00 36.12 277 LEU A C 1
ATOM 2168 O O . LEU A 1 277 ? 34.296 -22.522 -64.911 1.00 36.12 277 LEU A O 1
ATOM 2172 N N . ASP A 1 278 ? 34.359 -22.789 -62.670 1.00 31.45 278 ASP A N 1
ATOM 2173 C CA . ASP A 1 278 ? 34.788 -24.186 -62.643 1.00 31.45 278 ASP A CA 1
ATOM 2174 C C . ASP A 1 278 ? 34.591 -24.775 -61.241 1.00 31.45 278 ASP A C 1
ATOM 2176 O O . ASP A 1 278 ? 35.041 -24.236 -60.226 1.00 31.45 278 ASP A O 1
ATOM 2180 N N . ASP A 1 279 ? 33.879 -25.900 -61.222 1.00 37.53 279 ASP A N 1
ATOM 2181 C CA . ASP A 1 279 ? 33.730 -26.813 -60.100 1.00 37.53 279 ASP A CA 1
ATOM 2182 C C . ASP A 1 279 ? 35.103 -27.249 -59.592 1.00 37.53 279 ASP A C 1
ATOM 2184 O O . ASP A 1 279 ? 35.858 -27.865 -60.337 1.00 37.53 279 ASP A O 1
ATOM 2188 N N . ASN A 1 280 ? 35.402 -27.005 -58.313 1.00 33.38 280 ASN A N 1
ATOM 2189 C CA . ASN A 1 280 ? 36.289 -27.867 -57.531 1.00 33.38 280 ASN A CA 1
ATOM 2190 C C . ASN A 1 280 ? 36.114 -27.637 -56.024 1.00 33.38 280 ASN A C 1
ATOM 2192 O O . ASN A 1 280 ? 36.644 -26.706 -55.420 1.00 33.38 280 ASN A O 1
ATOM 2196 N N . ASN A 1 281 ? 35.354 -28.559 -55.434 1.00 41.25 281 ASN A N 1
ATOM 2197 C CA . ASN A 1 281 ? 35.522 -29.140 -54.106 1.00 41.25 281 ASN A CA 1
ATOM 2198 C C . ASN A 1 281 ? 36.636 -28.511 -53.242 1.00 41.25 281 ASN A C 1
ATOM 2200 O O . ASN A 1 281 ? 37.783 -28.957 -53.236 1.00 41.25 281 ASN A O 1
ATOM 2204 N N . THR A 1 282 ? 36.267 -27.519 -52.439 1.00 33.19 282 THR A N 1
ATOM 2205 C CA . THR A 1 282 ? 37.026 -27.130 -51.253 1.00 33.19 282 THR A CA 1
ATOM 2206 C C . THR A 1 282 ? 36.056 -27.096 -50.086 1.00 33.19 282 THR A C 1
ATOM 2208 O O . THR A 1 282 ? 35.077 -26.357 -50.072 1.00 33.19 282 THR A O 1
ATOM 2211 N N . LYS A 1 283 ? 36.305 -27.974 -49.112 1.00 35.09 283 LYS A N 1
ATOM 2212 C CA . LYS A 1 283 ? 35.648 -27.968 -47.808 1.00 35.09 283 LYS A CA 1
ATOM 2213 C C . LYS A 1 283 ? 35.955 -26.637 -47.128 1.00 35.09 283 LYS A C 1
ATOM 2215 O O . LYS A 1 283 ? 36.953 -26.516 -46.421 1.00 35.09 283 LYS A O 1
ATOM 2220 N N . THR A 1 284 ? 35.098 -25.648 -47.341 1.00 31.45 284 THR A N 1
ATOM 2221 C CA . THR A 1 284 ? 35.071 -24.432 -46.540 1.00 31.45 284 THR A CA 1
ATOM 2222 C C . THR A 1 284 ? 34.577 -24.837 -45.160 1.00 31.45 284 THR A C 1
ATOM 2224 O O . THR A 1 284 ? 33.380 -24.997 -44.930 1.00 31.45 284 THR A O 1
ATOM 2227 N N . GLN A 1 285 ? 35.513 -25.083 -44.244 1.00 33.78 285 GLN A N 1
ATOM 2228 C CA . GLN A 1 285 ? 35.217 -25.035 -42.822 1.00 33.78 285 GLN A CA 1
ATOM 2229 C C . GLN A 1 285 ? 34.739 -23.611 -42.540 1.00 33.78 285 GLN A C 1
ATOM 2231 O O . GLN A 1 285 ? 35.542 -22.685 -42.428 1.00 33.78 285 GLN A O 1
ATOM 2236 N N . LEU A 1 286 ? 33.419 -23.435 -42.500 1.00 32.69 286 LEU A N 1
ATOM 2237 C CA . LEU A 1 286 ? 32.799 -22.307 -41.832 1.00 32.69 286 LEU A CA 1
ATOM 2238 C C . LEU A 1 286 ? 33.353 -22.337 -40.408 1.00 32.69 286 LEU A C 1
ATOM 2240 O O . LEU A 1 286 ? 33.014 -23.216 -39.619 1.00 32.69 286 LEU A O 1
ATOM 2244 N N . LYS A 1 287 ? 34.279 -21.424 -40.105 1.00 32.00 287 LYS A N 1
ATOM 2245 C CA . LYS A 1 287 ? 34.511 -21.028 -38.723 1.00 32.00 287 LYS A CA 1
ATOM 2246 C C . LYS A 1 287 ? 33.168 -20.489 -38.258 1.00 32.00 287 LYS A C 1
ATOM 2248 O O . LYS A 1 287 ? 32.793 -19.383 -38.634 1.00 32.00 287 LYS A O 1
ATOM 2253 N N . GLU A 1 288 ? 32.428 -21.300 -37.513 1.00 35.62 288 GLU A N 1
ATOM 2254 C CA . GLU A 1 288 ? 31.410 -20.795 -36.608 1.00 35.62 288 GLU A CA 1
ATOM 2255 C C . GLU A 1 288 ? 32.146 -19.823 -35.686 1.00 35.62 288 GLU A C 1
ATOM 2257 O O . GLU A 1 288 ? 32.820 -20.224 -34.736 1.00 35.62 288 GLU A O 1
ATOM 2262 N N . GLU A 1 289 ? 32.120 -18.534 -36.031 1.00 38.12 289 GLU A N 1
ATOM 2263 C CA . GLU A 1 289 ? 32.335 -17.488 -35.047 1.00 38.12 289 GLU A CA 1
ATOM 2264 C C . GLU A 1 289 ? 31.327 -17.790 -33.946 1.00 38.12 289 GLU A C 1
ATOM 2266 O O . GLU A 1 289 ? 30.119 -17.674 -34.157 1.00 38.12 289 GLU A O 1
ATOM 2271 N N . GLN A 1 290 ? 31.822 -18.281 -32.809 1.00 41.84 290 GLN A N 1
ATOM 2272 C CA . GLN A 1 290 ? 31.026 -18.438 -31.604 1.00 41.84 290 GLN A CA 1
ATOM 2273 C C . GLN A 1 290 ? 30.559 -17.038 -31.219 1.00 41.84 290 GLN A C 1
ATOM 2275 O O . GLN A 1 290 ? 31.255 -16.299 -30.525 1.00 41.84 290 GLN A O 1
ATOM 2280 N N . GLN A 1 291 ? 29.404 -16.651 -31.757 1.00 50.19 291 GLN A N 1
ATOM 2281 C CA . GLN A 1 291 ? 28.696 -15.444 -31.380 1.00 50.19 291 GLN A CA 1
ATOM 2282 C C . GLN A 1 291 ? 28.526 -15.510 -29.857 1.00 50.19 291 GLN A C 1
ATOM 2284 O O . GLN A 1 291 ? 28.111 -16.560 -29.346 1.00 50.19 291 GLN A O 1
ATOM 2289 N N . PRO A 1 292 ? 28.894 -14.450 -29.118 1.00 61.09 292 PRO A N 1
ATOM 2290 C CA . PRO A 1 292 ? 28.736 -14.439 -27.672 1.00 61.09 292 PRO A CA 1
ATOM 2291 C C . PRO A 1 292 ? 27.278 -14.762 -27.348 1.00 61.09 292 PRO A C 1
ATOM 2293 O O . PRO A 1 292 ? 26.369 -14.236 -27.992 1.00 61.09 292 PRO A O 1
ATOM 2296 N N . ILE A 1 293 ? 27.057 -15.674 -26.397 1.00 67.88 293 ILE A N 1
ATOM 2297 C CA . ILE A 1 293 ? 25.709 -16.131 -26.045 1.00 67.88 293 ILE A CA 1
ATOM 2298 C C . ILE A 1 293 ? 24.890 -14.890 -25.661 1.00 67.88 293 ILE A C 1
ATOM 2300 O O . ILE A 1 293 ? 25.257 -14.211 -24.698 1.00 67.88 293 ILE A O 1
ATOM 2304 N N . PRO A 1 294 ? 23.811 -14.565 -26.397 1.00 77.00 294 PRO A N 1
ATOM 2305 C CA . PRO A 1 294 ? 23.065 -13.348 -26.140 1.00 77.00 294 PRO A CA 1
ATOM 2306 C C . PRO A 1 294 ? 22.434 -13.416 -24.750 1.00 77.00 294 PRO A C 1
ATOM 2308 O O . PRO A 1 294 ? 21.726 -14.365 -24.403 1.00 77.00 294 PRO A O 1
ATOM 2311 N N . SER A 1 295 ? 22.713 -12.396 -23.941 1.00 90.56 295 SER A N 1
ATOM 2312 C CA . SER A 1 295 ? 22.084 -12.215 -22.637 1.00 90.56 295 SER A CA 1
ATOM 2313 C C . SER A 1 295 ? 20.720 -11.561 -22.830 1.00 90.56 295 SER A C 1
ATOM 2315 O O . SER A 1 295 ? 20.610 -10.525 -23.492 1.00 90.56 295 SER A O 1
ATOM 2317 N N . PHE A 1 296 ? 19.679 -12.151 -22.245 1.00 94.19 296 PHE A N 1
ATOM 2318 C CA . PHE A 1 296 ? 18.310 -11.652 -22.339 1.00 94.19 296 PHE A CA 1
ATOM 2319 C C . PHE A 1 296 ? 17.828 -11.074 -21.008 1.00 94.19 296 PHE A C 1
ATOM 2321 O O . PHE A 1 296 ? 18.122 -11.598 -19.931 1.00 94.19 296 PHE A O 1
ATOM 2328 N N . ALA A 1 297 ? 17.045 -10.005 -21.107 1.00 95.06 297 ALA A N 1
ATOM 2329 C CA . ALA A 1 297 ? 16.232 -9.471 -20.029 1.00 95.06 297 ALA A CA 1
ATOM 2330 C C . ALA A 1 297 ? 14.767 -9.841 -20.283 1.00 95.06 297 ALA A C 1
ATOM 2332 O O . ALA A 1 297 ? 14.238 -9.573 -21.362 1.00 95.06 297 ALA A O 1
ATOM 2333 N N . ARG A 1 298 ? 14.120 -10.441 -19.284 1.00 96.94 298 ARG A N 1
ATOM 2334 C CA . ARG A 1 298 ? 12.700 -10.794 -19.256 1.00 96.94 298 ARG A CA 1
ATOM 2335 C C . ARG A 1 298 ? 12.013 -9.988 -18.163 1.00 96.94 298 ARG A C 1
ATOM 2337 O O . ARG A 1 298 ? 12.382 -10.086 -16.997 1.00 96.94 298 ARG A O 1
ATOM 2344 N N . ILE A 1 299 ? 11.020 -9.201 -18.543 1.00 97.50 299 ILE A N 1
ATOM 2345 C CA . ILE A 1 299 ? 10.229 -8.346 -17.662 1.00 97.50 299 ILE A CA 1
ATOM 2346 C C . ILE A 1 299 ? 8.812 -8.906 -17.656 1.00 97.50 299 ILE A C 1
ATOM 2348 O O . ILE A 1 299 ? 8.108 -8.821 -18.661 1.00 97.50 299 ILE A O 1
ATOM 2352 N N . GLU A 1 300 ? 8.400 -9.482 -16.532 1.00 97.38 300 GLU A N 1
ATOM 2353 C CA . GLU A 1 300 ? 7.084 -10.108 -16.419 1.00 97.38 300 GLU A CA 1
ATOM 2354 C C . GLU A 1 300 ? 6.028 -9.061 -16.061 1.00 97.38 300 GLU A C 1
ATOM 2356 O O . GLU A 1 300 ? 6.163 -8.320 -15.076 1.00 97.38 300 GLU A O 1
ATOM 2361 N N . LEU A 1 301 ? 4.967 -9.000 -16.866 1.00 96.00 301 LEU A N 1
ATOM 2362 C CA . LEU A 1 301 ? 3.860 -8.069 -16.684 1.00 96.00 301 LEU A CA 1
ATOM 2363 C C . LEU A 1 301 ? 2.661 -8.767 -16.048 1.00 96.00 301 LEU A C 1
ATOM 2365 O O . LEU A 1 301 ? 2.327 -9.913 -16.330 1.00 96.00 301 LEU A O 1
ATOM 2369 N N . GLU A 1 302 ? 1.960 -8.049 -15.181 1.00 93.62 302 GLU A N 1
ATOM 2370 C CA . GLU A 1 302 ? 0.747 -8.575 -14.576 1.00 93.62 302 GLU A CA 1
ATOM 2371 C C . GLU A 1 302 ? -0.387 -8.651 -15.607 1.00 93.62 302 GLU A C 1
ATOM 2373 O O . GLU A 1 302 ? -0.812 -7.632 -16.157 1.00 93.62 302 GLU A O 1
ATOM 2378 N N . HIS A 1 303 ? -0.928 -9.858 -15.799 1.00 90.62 303 HIS A N 1
ATOM 2379 C CA . HIS A 1 303 ? -2.041 -10.138 -16.714 1.00 90.62 303 HIS A CA 1
ATOM 2380 C C . HIS A 1 303 ? -1.781 -9.731 -18.178 1.00 90.62 303 HIS A C 1
ATOM 2382 O O . HIS A 1 303 ? -2.730 -9.393 -18.893 1.00 90.62 303 HIS A O 1
ATOM 2388 N N . ASP A 1 304 ? -0.524 -9.747 -18.615 1.00 92.12 304 ASP A N 1
ATOM 2389 C CA . ASP A 1 304 ? -0.119 -9.531 -20.006 1.00 92.12 304 ASP A CA 1
ATOM 2390 C C . ASP A 1 304 ? 1.087 -10.420 -20.339 1.00 92.12 304 ASP A C 1
ATOM 2392 O O . ASP A 1 304 ? 1.613 -11.099 -19.455 1.00 92.12 304 ASP A O 1
ATOM 2396 N N . ASP A 1 305 ? 1.495 -10.426 -21.606 1.00 92.19 305 ASP A N 1
ATOM 2397 C CA . ASP A 1 305 ? 2.685 -11.157 -22.040 1.00 92.19 305 ASP A CA 1
ATOM 2398 C C . ASP A 1 305 ? 3.970 -10.493 -21.521 1.00 92.19 305 ASP A C 1
ATOM 2400 O O . ASP A 1 305 ? 4.048 -9.271 -21.346 1.00 92.19 305 ASP A O 1
ATOM 2404 N N . ASP A 1 306 ? 4.994 -11.311 -21.294 1.00 95.25 306 ASP A N 1
ATOM 2405 C CA . ASP A 1 306 ? 6.295 -10.829 -20.846 1.00 95.25 306 ASP A CA 1
ATOM 2406 C C . ASP A 1 306 ? 6.990 -10.020 -21.935 1.00 95.25 306 ASP A C 1
ATOM 2408 O O . ASP A 1 306 ? 6.933 -10.345 -23.122 1.00 95.25 306 ASP A O 1
ATOM 2412 N N . ILE A 1 307 ? 7.734 -9.004 -21.508 1.00 96.25 307 ILE A N 1
ATOM 2413 C CA . ILE A 1 307 ? 8.610 -8.256 -22.396 1.00 96.25 307 ILE A CA 1
ATOM 2414 C C . ILE A 1 307 ? 10.004 -8.873 -22.354 1.00 96.25 307 ILE A C 1
ATOM 2416 O O . ILE A 1 307 ? 10.627 -8.944 -21.294 1.00 96.25 307 ILE A O 1
ATOM 2420 N N . ILE A 1 308 ? 10.504 -9.303 -23.510 1.00 95.62 308 ILE A N 1
ATOM 2421 C CA . ILE A 1 308 ? 11.810 -9.950 -23.653 1.00 95.62 308 ILE A CA 1
ATOM 2422 C C . ILE A 1 308 ? 12.663 -9.181 -24.657 1.00 95.62 308 ILE A C 1
ATOM 2424 O O . ILE A 1 308 ? 12.252 -8.972 -25.801 1.00 95.62 308 ILE A O 1
ATOM 2428 N N . PHE A 1 309 ? 13.876 -8.818 -24.238 1.00 93.38 309 PHE A N 1
ATOM 2429 C CA . PHE A 1 309 ? 14.867 -8.150 -25.078 1.00 93.38 309 PHE A CA 1
ATOM 2430 C C . PHE A 1 309 ? 16.261 -8.737 -24.889 1.00 93.38 309 PHE A C 1
ATOM 2432 O O . PHE A 1 309 ? 16.629 -9.157 -23.792 1.00 93.38 309 PHE A O 1
ATOM 2439 N N . GLU A 1 310 ? 17.072 -8.688 -25.944 1.00 95.19 310 GLU A N 1
ATOM 2440 C CA . GLU A 1 310 ? 18.523 -8.819 -25.815 1.00 95.19 310 GLU A CA 1
ATOM 2441 C C . GLU A 1 310 ? 19.077 -7.582 -25.086 1.00 95.19 310 GLU A C 1
ATOM 2443 O O . GLU A 1 310 ? 18.761 -6.445 -25.451 1.00 95.19 310 GLU A O 1
ATOM 2448 N N . VAL A 1 311 ? 19.901 -7.790 -24.056 1.00 95.25 311 VAL A N 1
ATOM 2449 C CA . VAL A 1 311 ? 20.413 -6.709 -23.196 1.00 95.25 311 VAL A CA 1
ATOM 2450 C C . VAL A 1 311 ? 21.226 -5.692 -24.002 1.00 95.25 311 VAL A C 1
ATOM 2452 O O . VAL A 1 311 ? 21.029 -4.490 -23.839 1.00 95.25 311 VAL A O 1
ATOM 2455 N N . SER A 1 312 ? 22.085 -6.154 -24.912 1.00 93.81 312 SER A N 1
ATOM 2456 C CA . SER A 1 312 ? 22.930 -5.306 -25.767 1.00 93.81 312 SER A CA 1
ATOM 2457 C C . SER A 1 312 ? 22.094 -4.347 -26.635 1.00 93.81 312 SER A C 1
ATOM 2459 O O . SER A 1 312 ? 22.328 -3.135 -26.644 1.00 93.81 312 SER A O 1
ATOM 2461 N N . ARG A 1 313 ? 21.055 -4.869 -27.303 1.00 94.81 313 ARG A N 1
ATOM 2462 C CA . ARG A 1 313 ? 20.116 -4.096 -28.129 1.00 94.81 313 ARG A CA 1
ATOM 2463 C C . ARG A 1 313 ? 19.292 -3.131 -27.297 1.00 94.81 313 ARG A C 1
ATOM 2465 O O . ARG A 1 313 ? 19.059 -2.006 -27.726 1.00 94.81 313 ARG A O 1
ATOM 2472 N N . ALA A 1 314 ? 18.870 -3.546 -26.106 1.00 95.69 314 ALA A N 1
ATOM 2473 C CA . ALA A 1 314 ? 18.154 -2.671 -25.191 1.00 95.69 314 ALA A CA 1
ATOM 2474 C C . ALA A 1 314 ? 19.033 -1.507 -24.707 1.00 95.69 314 ALA A C 1
ATOM 2476 O O . ALA A 1 314 ? 18.563 -0.374 -24.676 1.00 95.69 314 ALA A O 1
ATOM 2477 N N . VAL A 1 315 ? 20.318 -1.732 -24.416 1.00 95.88 315 VAL A N 1
ATOM 2478 C CA . VAL A 1 315 ? 21.261 -0.651 -24.073 1.00 95.88 315 VAL A CA 1
ATOM 2479 C C . VAL A 1 315 ? 21.469 0.313 -25.246 1.00 95.88 315 VAL A C 1
ATOM 2481 O O . VAL A 1 315 ? 21.493 1.527 -25.031 1.00 95.88 315 VAL A O 1
ATOM 2484 N N . ALA A 1 316 ? 21.586 -0.198 -26.476 1.00 95.69 316 ALA A N 1
ATOM 2485 C CA . ALA A 1 316 ? 21.690 0.638 -27.674 1.00 95.69 316 ALA A CA 1
ATOM 2486 C C . ALA A 1 316 ? 20.429 1.496 -27.875 1.00 95.69 316 ALA A C 1
ATOM 2488 O O . ALA A 1 316 ? 20.527 2.719 -27.911 1.00 95.69 316 ALA A O 1
ATOM 2489 N N . ALA A 1 317 ? 19.248 0.874 -27.855 1.00 96.12 317 ALA A N 1
ATOM 2490 C CA . ALA A 1 317 ? 17.966 1.567 -27.970 1.00 96.12 317 ALA A CA 1
ATOM 2491 C C . ALA A 1 317 ? 17.777 2.644 -26.890 1.00 96.12 317 ALA A C 1
ATOM 2493 O O . ALA A 1 317 ? 17.285 3.732 -27.172 1.00 96.12 317 ALA A O 1
ATOM 2494 N N . GLN A 1 318 ? 18.190 2.360 -25.648 1.00 96.88 318 GLN A N 1
ATOM 2495 C CA . GLN A 1 318 ? 18.119 3.326 -24.552 1.00 96.88 318 GLN A CA 1
ATOM 2496 C C . GLN A 1 318 ? 18.935 4.586 -24.868 1.00 96.88 318 GLN A C 1
ATOM 2498 O O . GLN A 1 318 ? 18.476 5.691 -24.587 1.00 96.88 318 GLN A O 1
ATOM 2503 N N . ARG A 1 319 ? 20.130 4.436 -25.459 1.00 96.56 319 ARG A N 1
ATOM 2504 C CA . ARG A 1 319 ? 20.974 5.568 -25.871 1.00 96.56 319 ARG A CA 1
ATOM 2505 C C . ARG A 1 319 ? 20.287 6.393 -26.958 1.00 96.56 319 ARG A C 1
ATOM 2507 O O . ARG A 1 319 ? 20.176 7.606 -26.798 1.00 96.56 319 ARG A O 1
ATOM 2514 N N . ASP A 1 320 ? 19.782 5.730 -27.992 1.00 97.25 320 ASP A N 1
ATOM 2515 C CA . ASP A 1 320 ? 19.148 6.379 -29.144 1.00 97.25 320 ASP A CA 1
ATOM 2516 C C . ASP A 1 320 ? 17.894 7.163 -28.724 1.00 97.25 320 ASP A C 1
ATOM 2518 O O . ASP A 1 320 ? 17.684 8.308 -29.129 1.00 97.25 320 ASP A O 1
ATOM 2522 N N . ILE A 1 321 ? 17.082 6.581 -27.838 1.00 96.75 321 ILE A N 1
ATOM 2523 C CA . ILE A 1 321 ? 15.883 7.215 -27.274 1.00 96.75 321 ILE A CA 1
ATOM 2524 C C . ILE A 1 321 ? 16.253 8.416 -26.413 1.00 96.75 321 ILE A C 1
ATOM 2526 O O . ILE A 1 321 ? 15.635 9.476 -26.527 1.00 96.75 321 ILE A O 1
ATOM 2530 N N . MET A 1 322 ? 17.261 8.271 -25.553 1.00 96.75 322 MET A N 1
ATOM 2531 C CA . MET A 1 322 ? 17.714 9.375 -24.717 1.00 96.75 322 MET A CA 1
ATOM 2532 C C . MET A 1 322 ? 18.209 10.557 -25.552 1.00 96.75 322 MET A C 1
ATOM 2534 O O . MET A 1 322 ? 17.877 11.696 -25.230 1.00 96.75 322 MET A O 1
ATOM 2538 N N . GLU A 1 323 ? 18.961 10.299 -26.624 1.00 97.12 323 GLU A N 1
ATOM 2539 C CA . GLU A 1 323 ? 19.434 11.337 -27.543 1.00 97.12 323 GLU A CA 1
ATOM 2540 C C . GLU A 1 323 ? 18.265 11.996 -28.286 1.00 97.12 323 GLU A C 1
ATOM 2542 O O . GLU A 1 323 ? 18.113 13.219 -28.244 1.00 97.12 323 GLU A O 1
ATOM 2547 N N . THR A 1 324 ? 17.378 11.187 -28.871 1.00 96.94 324 THR A N 1
ATOM 2548 C CA . THR A 1 324 ? 16.211 11.653 -29.639 1.00 96.94 324 THR A CA 1
ATOM 2549 C C . THR A 1 324 ? 15.288 12.545 -28.807 1.00 96.94 324 THR A C 1
ATOM 2551 O O . THR A 1 324 ? 14.812 13.576 -29.283 1.00 96.94 324 THR A O 1
ATOM 2554 N N . HIS A 1 325 ? 15.043 12.172 -27.548 1.00 96.00 325 HIS A N 1
ATOM 2555 C CA . HIS A 1 325 ? 14.138 12.887 -26.646 1.00 96.00 325 HIS A CA 1
ATOM 2556 C C . HIS A 1 325 ? 14.849 13.871 -25.702 1.00 96.00 325 HIS A C 1
ATOM 2558 O O . HIS A 1 325 ? 14.198 14.443 -24.827 1.00 96.00 325 HIS A O 1
ATOM 2564 N N . GLN A 1 326 ? 16.161 14.086 -25.867 1.00 96.56 326 GLN A N 1
ATOM 2565 C CA . GLN A 1 326 ? 16.980 14.990 -25.043 1.00 96.56 326 GLN A CA 1
ATOM 2566 C C . GLN A 1 326 ? 16.890 14.689 -23.535 1.00 96.56 326 GLN A C 1
ATOM 2568 O O . GLN A 1 326 ? 16.867 15.584 -22.685 1.00 96.56 326 GLN A O 1
ATOM 2573 N N . ILE A 1 327 ? 16.835 13.404 -23.185 1.00 95.62 327 ILE A N 1
ATOM 2574 C CA . ILE A 1 327 ? 16.725 12.942 -21.803 1.00 95.62 327 ILE A CA 1
ATOM 2575 C C . ILE A 1 327 ? 18.128 12.827 -21.209 1.00 95.62 327 ILE A C 1
ATOM 2577 O O . ILE A 1 327 ? 18.933 11.996 -21.617 1.00 95.62 327 ILE A O 1
ATOM 2581 N N . ALA A 1 328 ? 18.417 13.644 -20.195 1.00 94.62 328 ALA A N 1
ATOM 2582 C CA . ALA A 1 328 ? 19.761 13.741 -19.624 1.00 94.62 328 ALA A CA 1
ATOM 2583 C C . ALA A 1 328 ? 20.239 12.466 -18.906 1.00 94.62 328 ALA A C 1
ATOM 2585 O O . ALA A 1 328 ? 21.438 12.194 -18.861 1.00 94.62 328 ALA A O 1
ATOM 2586 N N . LYS A 1 329 ? 19.324 11.709 -18.284 1.00 95.81 329 LYS A N 1
ATOM 2587 C CA . LYS A 1 329 ? 19.647 10.490 -17.531 1.00 95.81 329 LYS A CA 1
ATOM 2588 C C . LYS A 1 329 ? 18.607 9.401 -17.792 1.00 95.81 329 LYS A C 1
ATOM 2590 O O . LYS A 1 329 ? 17.423 9.711 -17.820 1.00 95.81 329 LYS A O 1
ATOM 2595 N N . PRO A 1 330 ? 19.021 8.129 -17.891 1.00 95.75 330 PRO A N 1
ATOM 2596 C CA . PRO A 1 330 ? 18.092 7.014 -18.086 1.00 95.75 330 PRO A CA 1
ATOM 2597 C C . PRO A 1 330 ? 17.197 6.749 -16.872 1.00 95.75 330 PRO A C 1
ATOM 2599 O O . PRO A 1 330 ? 16.212 6.036 -16.980 1.00 95.75 330 PRO A O 1
ATOM 2602 N N . TRP A 1 331 ? 17.514 7.301 -15.703 1.00 96.75 331 TRP A N 1
ATOM 2603 C CA . TRP A 1 331 ? 16.656 7.214 -14.529 1.00 96.75 331 TRP A CA 1
ATOM 2604 C C . TRP A 1 331 ? 16.793 8.457 -13.658 1.00 96.75 331 TRP A C 1
ATOM 2606 O O . TRP A 1 331 ? 17.848 9.102 -13.591 1.00 96.75 331 TRP A O 1
ATOM 2616 N N . ARG A 1 332 ? 15.730 8.731 -12.910 1.00 95.25 332 ARG A N 1
ATOM 2617 C CA . ARG A 1 332 ? 15.730 9.608 -11.744 1.00 95.25 332 ARG A CA 1
ATOM 2618 C C . ARG A 1 332 ? 14.996 8.855 -10.647 1.00 95.25 332 ARG A C 1
ATOM 2620 O O . ARG A 1 332 ? 13.814 8.597 -10.792 1.00 95.25 332 ARG A O 1
ATOM 2627 N N . ILE A 1 333 ? 15.707 8.475 -9.593 1.00 92.56 333 ILE A N 1
ATOM 2628 C CA . ILE A 1 333 ? 15.112 7.838 -8.417 1.00 92.56 333 ILE A CA 1
ATOM 2629 C C . ILE A 1 333 ? 15.567 8.651 -7.219 1.00 92.56 333 ILE A C 1
ATOM 2631 O O . ILE A 1 333 ? 16.765 8.713 -6.922 1.00 92.56 333 ILE A O 1
ATOM 2635 N N . CYS A 1 334 ? 14.631 9.354 -6.605 1.00 85.19 334 CYS A N 1
ATOM 2636 C CA . CYS A 1 334 ? 14.868 10.153 -5.425 1.00 85.19 334 CYS A CA 1
ATOM 2637 C C . CYS A 1 334 ? 14.646 9.290 -4.178 1.00 85.19 334 CYS A C 1
ATOM 2639 O O . CYS A 1 334 ? 13.769 8.438 -4.124 1.00 85.19 334 CYS A O 1
ATOM 2641 N N . GLY A 1 335 ? 15.460 9.510 -3.144 1.00 76.06 335 GLY A N 1
ATOM 2642 C CA . GLY A 1 335 ? 15.158 8.957 -1.826 1.00 76.06 335 GLY A CA 1
ATOM 2643 C C . GLY A 1 335 ? 13.925 9.625 -1.211 1.00 76.06 335 GLY A C 1
ATOM 2644 O O . GLY A 1 335 ? 13.345 10.552 -1.786 1.00 76.06 335 GLY A O 1
ATOM 2645 N N . LYS A 1 336 ? 13.572 9.202 0.008 1.00 75.00 336 LYS A N 1
ATOM 2646 C CA . LYS A 1 336 ? 12.533 9.867 0.807 1.00 75.00 336 LYS A CA 1
ATOM 2647 C C . LYS A 1 336 ? 12.790 11.370 0.878 1.00 75.00 336 LYS A C 1
ATOM 2649 O O . LYS A 1 336 ? 13.937 11.805 1.008 1.00 75.00 336 LYS A O 1
ATOM 2654 N N . ASN A 1 337 ? 11.719 12.155 0.802 1.00 76.94 337 ASN A N 1
ATOM 2655 C CA . ASN A 1 337 ? 11.830 13.603 0.839 1.00 76.94 337 ASN A CA 1
ATOM 2656 C C . ASN A 1 337 ? 12.425 14.050 2.187 1.00 76.94 337 ASN A C 1
ATOM 2658 O O . ASN A 1 337 ? 11.776 13.866 3.213 1.00 76.94 337 ASN A O 1
ATOM 2662 N N . PRO A 1 338 ? 13.613 14.682 2.215 1.00 75.44 338 PRO A N 1
ATOM 2663 C CA . PRO A 1 338 ? 14.279 15.032 3.468 1.00 75.44 338 PRO A CA 1
ATOM 2664 C C . PRO A 1 338 ? 13.524 16.090 4.286 1.00 75.44 338 PRO A C 1
ATOM 2666 O O . PRO A 1 338 ? 13.859 16.312 5.445 1.00 75.44 338 PRO A O 1
ATOM 2669 N N . LYS A 1 339 ? 12.523 16.765 3.703 1.00 78.88 339 LYS A N 1
ATOM 2670 C CA . LYS A 1 339 ? 11.702 17.770 4.396 1.00 78.88 339 LYS A CA 1
ATOM 2671 C C . LYS A 1 339 ? 10.646 17.160 5.327 1.00 78.88 339 LYS A C 1
ATOM 2673 O O . LYS A 1 339 ? 10.148 17.871 6.201 1.00 78.88 339 LYS A O 1
ATOM 2678 N N . TYR A 1 340 ? 10.312 15.883 5.145 1.00 75.19 340 TYR A N 1
ATOM 2679 C CA . TYR A 1 340 ? 9.237 15.198 5.861 1.00 75.19 340 TYR A CA 1
ATOM 2680 C C . TYR A 1 340 ? 9.784 13.951 6.554 1.00 75.19 340 TYR A C 1
ATOM 2682 O O . TYR A 1 340 ? 10.578 13.214 5.968 1.00 75.19 340 TYR A O 1
ATOM 2690 N N . LYS A 1 341 ? 9.389 13.744 7.812 1.00 65.94 341 LYS A N 1
ATOM 2691 C CA . LYS A 1 341 ? 9.833 12.617 8.635 1.00 65.94 341 LYS A CA 1
ATOM 2692 C C . LYS A 1 341 ? 8.661 11.817 9.179 1.00 65.94 341 LYS A C 1
ATOM 2694 O O . LYS A 1 341 ? 7.667 12.450 9.611 1.00 65.94 341 LYS A O 1
#

InterPro domains:
  IPR036034 PDZ superfamily [G3DSA:2.30.42.10] (16-110)
  IPR041517 Protease Do-like, PDZ domain [PF17815] (131-329)
  IPR046449 Protease Do-like, PDZ domain superfamily [G3DSA:3.20.190.20] (128-332)

Nearest PDB structures (foldseek):
  5il9-assembly1_B  TM=8.391E-01  e=8.907E-18  Arabidopsis thaliana
  5y09-assembly1_B  TM=8.500E-01  e=3.518E-17  Arabidopsis thaliana
  5jyk-assembly1_B  TM=8.233E-01  e=1.353E-17  Arabidopsis thaliana
  4fln-assembly1_B-2  TM=8.508E-01  e=1.390E-16  Arabidopsis thaliana
  4fln-assembly1_A  TM=8.609E-01  e=1.193E-15  Arabidopsis thaliana

Organism: NCBI:txid420281

Solvent-accessible surface area (backbone atoms only — not comparable to full-atom values): 20410 Å² total; per-residue (Å²): 130,83,81,68,81,82,55,48,70,67,63,34,44,81,59,59,44,69,43,66,42,75,48,66,67,60,27,56,77,68,68,52,54,93,88,66,50,15,24,34,26,68,39,53,38,49,90,54,43,70,69,64,55,49,63,72,24,28,44,24,25,52,71,84,44,63,30,34,27,77,33,35,32,76,73,52,95,88,44,70,40,60,51,67,54,63,54,56,66,46,58,89,74,42,71,43,34,43,29,30,42,49,97,91,39,82,47,60,20,79,42,99,90,35,66,47,31,49,59,46,70,69,87,58,53,41,39,69,45,78,83,53,61,40,69,96,38,38,38,49,57,30,46,37,34,32,29,62,43,28,51,62,54,55,70,36,91,73,44,41,71,66,54,40,50,53,52,52,57,53,64,72,43,50,66,47,68,78,74,71,79,83,75,80,80,84,72,97,63,84,68,68,84,77,69,40,43,54,81,48,64,34,45,31,26,33,65,43,65,50,93,48,83,88,36,61,93,66,82,74,57,49,32,42,51,47,25,48,74,8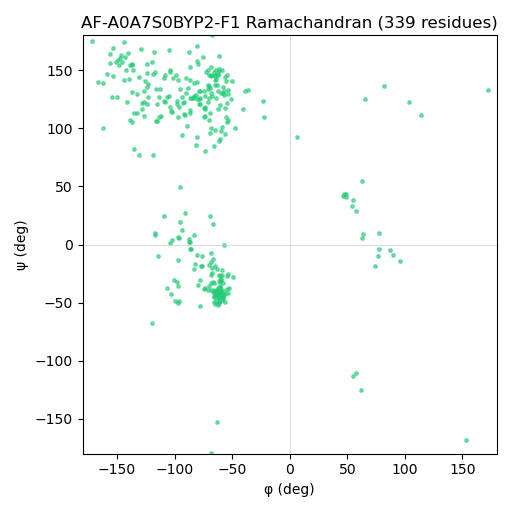6,41,73,54,25,30,58,67,54,46,52,52,55,49,53,52,52,50,54,49,50,54,47,53,58,53,73,74,57,86,89,76,92,76,90,81,80,87,88,83,90,86,86,89,81,92,77,92,75,94,72,96,68,90,75,77,74,75,75,73,79,68,65,81,82,48,72,44,38,39,35,35,57,98,53,78,63,50,76,44,49,44,71,60,29,55,50,44,29,51,55,49,27,62,77,69,69,47,92,58,62,56,43,81,72,75,76,42,83,59,51,92

Secondary structure (DSSP, 8-state):
------PBPPPPPP-EEEE----HHHHHHTT--TT---EEEEEE-HHHHTTSS-TT-EEEEETTEEPPTTSEEEEETTEEEETHHHHHTPPTT-EE-EEEEETTEEEES-BTTBPPEE------SS--SBTTTB---EEEETTEEEEE--HHHHTSTTS-HHHHHHHHHHHTS-------GGG-SS----S------TT----EEEEEE--SGGGTT----SEEEEEETTEEP--HHHHHHHHHHHHHHHHHHHHTT---------------------------------PPPPPEEEEEETTSPPEEEEHHHHHHHHHHHHHHTT-S-SEE---S-TTB-

Mean predicted aligned error: 10.82 Å